Protein AF-A0A1X1QKL3-F1 (afdb_monomer_lite)

Secondary structure (DSSP, 8-state):
-PPP---------------S--EEEEEEEE--SSEEEEEEES-BS-EEEEEEEE--TT-B-TTSPBPEEEEEEEEEEEEEEEEEEEEEES-BS-EEEEEEEEESEESSEEEEEEEEEEEEEEEEESSSS-EE-SEEEEESSEEEEEEEEEEES-EEEEE-TTPPTT-EEEEEEEEEEEEEEEEEEEEEESSEEEEEE--SS--EEEEEEEEEEEEEEEEEEEEEE-SEEEEEESS---EEEEEEE-

Foldseek 3Di:
DDDDDDDDDDPPPPPPPPPLAEDAEAEEAEAADQEDEDEDEPAEQEEAEQAEDEDDQPPCDPVRDWHEHQHYAAYYEYQQHEAEYYYEEQYEQYEAEHYEAYTQEYAAEEHEYEEYQEYEYEYYHQYANYEYEHAEYEHAAEYEHYEYEYEYAEYEYYYAQNDDPRHAYEHHEYEHQEYAEEAEYEYAHPAEYEYEYAHPPDYNYEYHEYAHHYPHYPYYHFYYHHPYYHYHYPPPRDYHYHYYHD

Radius of gyration: 22.0 Å; chains: 1; bounding box: 89×49×55 Å

pLDDT: mean 85.5, std 18.65, range [27.39, 98.81]

Structure (mmCIF, N/CA/C/O backbone):
data_AF-A0A1X1QKL3-F1
#
_entry.id   AF-A0A1X1QKL3-F1
#
loop_
_atom_site.group_PDB
_atom_site.id
_atom_site.type_symbol
_atom_site.label_atom_id
_atom_site.label_alt_id
_atom_site.label_comp_id
_atom_site.label_asym_id
_atom_site.label_entity_id
_atom_site.label_seq_id
_atom_site.pdbx_PDB_ins_code
_atom_site.Cartn_x
_atom_site.Cartn_y
_atom_site.Cartn_z
_atom_site.occupancy
_atom_site.B_iso_or_equiv
_atom_site.auth_seq_id
_atom_site.auth_comp_id
_atom_site.auth_asym_id
_atom_site.auth_atom_id
_atom_site.pdbx_PDB_model_num
ATOM 1 N N . MET A 1 1 ? -66.169 32.492 38.483 1.00 38.66 1 MET A N 1
ATOM 2 C CA . MET A 1 1 ? -65.475 31.652 37.480 1.00 38.66 1 MET A CA 1
ATOM 3 C C . MET A 1 1 ? -63.982 31.689 37.776 1.00 38.66 1 MET A C 1
ATOM 5 O O . MET A 1 1 ? -63.387 32.753 37.665 1.00 38.66 1 MET A O 1
ATOM 9 N N . ARG A 1 2 ? -63.391 30.584 38.248 1.00 31.53 2 ARG A N 1
ATOM 10 C CA . ARG A 1 2 ? -61.943 30.486 38.504 1.00 31.53 2 ARG A CA 1
ATOM 11 C C . ARG A 1 2 ? -61.259 30.036 37.210 1.00 31.53 2 ARG A C 1
ATOM 13 O O . ARG A 1 2 ? -61.599 28.978 36.694 1.00 31.53 2 ARG A O 1
ATOM 20 N N . LYS A 1 3 ? -60.343 30.848 36.674 1.00 30.62 3 LYS A N 1
ATOM 21 C CA . LYS A 1 3 ? -59.493 30.467 35.537 1.00 30.62 3 LYS A CA 1
ATOM 22 C C . LYS A 1 3 ? -58.368 29.574 36.064 1.00 30.62 3 LYS A C 1
ATOM 24 O O . LYS A 1 3 ? -57.576 30.021 36.886 1.00 30.62 3 LYS A O 1
ATOM 29 N N . ILE A 1 4 ? -58.329 28.322 35.617 1.00 32.72 4 ILE A N 1
ATOM 30 C CA . ILE A 1 4 ? -57.180 27.433 35.806 1.00 32.72 4 ILE A CA 1
ATOM 31 C C . ILE A 1 4 ? -56.163 27.812 34.729 1.00 32.72 4 ILE A C 1
ATOM 33 O O . ILE A 1 4 ? -56.459 27.720 33.541 1.00 32.72 4 ILE A O 1
ATOM 37 N N . VAL A 1 5 ? -54.987 28.280 35.144 1.00 33.59 5 VAL A N 1
ATOM 38 C CA . VAL A 1 5 ? -53.825 28.432 34.264 1.00 33.59 5 VAL A CA 1
ATOM 39 C C . VAL A 1 5 ? -53.067 27.112 34.331 1.00 33.59 5 VAL A C 1
ATOM 41 O O . VAL A 1 5 ? -52.492 26.783 35.365 1.00 33.59 5 VAL A O 1
ATOM 44 N N . ALA A 1 6 ? -53.116 26.327 33.256 1.00 30.58 6 ALA A N 1
ATOM 45 C CA . ALA A 1 6 ? -52.279 25.145 33.108 1.00 30.58 6 ALA A CA 1
ATOM 46 C C . ALA A 1 6 ? -50.902 25.593 32.601 1.00 30.58 6 ALA A C 1
ATOM 48 O O . ALA A 1 6 ? -50.779 26.099 31.486 1.00 30.58 6 ALA A O 1
ATOM 49 N N . LEU A 1 7 ? -49.879 25.448 33.442 1.00 29.50 7 LEU A N 1
ATOM 50 C CA . LEU A 1 7 ? -48.486 25.670 33.071 1.00 29.50 7 LEU A CA 1
ATOM 51 C C . LEU A 1 7 ? -47.963 24.380 32.421 1.00 29.50 7 LEU A C 1
ATOM 53 O O . LEU A 1 7 ? -47.801 23.366 33.098 1.00 29.50 7 LEU A O 1
ATOM 57 N N . LEU A 1 8 ? -47.746 24.397 31.106 1.00 27.39 8 LEU A N 1
ATOM 58 C CA . LEU A 1 8 ? -47.127 23.289 30.382 1.00 27.39 8 LEU A CA 1
ATOM 59 C C . LEU A 1 8 ? -45.604 23.396 30.532 1.00 27.39 8 LEU A C 1
ATOM 61 O O . LEU A 1 8 ? -44.969 24.223 29.881 1.00 27.39 8 LEU A O 1
ATOM 65 N N . PHE A 1 9 ? -45.014 22.562 31.388 1.00 29.33 9 PHE A N 1
ATOM 66 C CA . PHE A 1 9 ? -43.569 22.343 31.390 1.00 29.33 9 PHE A CA 1
ATOM 67 C C . PHE A 1 9 ? -43.213 21.434 30.214 1.00 29.33 9 PHE A C 1
ATOM 69 O O . PHE A 1 9 ? -43.406 20.221 30.274 1.00 29.33 9 PHE A O 1
ATOM 76 N N . ILE A 1 10 ? -42.686 22.016 29.138 1.00 33.41 10 ILE A N 1
ATOM 77 C CA . ILE A 1 10 ? -41.956 21.250 28.129 1.00 33.41 10 ILE A CA 1
ATOM 78 C C . ILE A 1 10 ? -40.548 21.055 28.694 1.00 33.41 10 ILE A C 1
ATOM 80 O O . ILE A 1 10 ? -39.726 21.969 28.645 1.00 33.41 10 ILE A O 1
ATOM 84 N N . LEU A 1 11 ? -40.271 19.879 29.265 1.00 30.23 11 LEU A N 1
ATOM 85 C CA . LEU A 1 11 ? -38.888 19.430 29.395 1.00 30.23 11 LEU A CA 1
ATOM 86 C C . LEU A 1 11 ? -38.375 19.203 27.974 1.00 30.23 11 LEU A C 1
ATOM 88 O O . LEU A 1 11 ? -38.713 18.209 27.338 1.00 30.23 11 LEU A O 1
ATOM 92 N N . ILE A 1 12 ? -37.587 20.146 27.472 1.00 37.78 12 ILE A N 1
ATOM 93 C CA . ILE A 1 12 ? -36.724 19.900 26.324 1.00 37.78 12 ILE A CA 1
ATOM 94 C C . ILE A 1 12 ? -35.591 19.035 26.890 1.00 37.78 12 ILE A C 1
ATOM 96 O O . ILE A 1 12 ? -34.816 19.556 27.698 1.00 37.78 12 ILE A O 1
ATOM 100 N N . PRO A 1 13 ? -35.493 17.725 26.578 1.00 39.12 13 PRO A N 1
ATOM 101 C CA . PRO A 1 13 ? -34.274 17.004 26.900 1.00 39.12 13 PRO A CA 1
ATOM 102 C C . PRO A 1 13 ? -33.145 17.774 26.226 1.00 39.12 13 PRO A C 1
ATOM 104 O O . PRO A 1 13 ? -33.246 18.081 25.037 1.00 39.12 13 PRO A O 1
ATOM 107 N N . ALA A 1 14 ? -32.121 18.154 26.995 1.00 38.69 14 ALA A N 1
ATOM 108 C CA . ALA A 1 14 ? -30.912 18.724 26.430 1.00 38.69 14 ALA A CA 1
ATOM 109 C C . ALA A 1 14 ? -30.498 17.800 25.286 1.00 38.69 14 ALA A C 1
ATOM 111 O O . ALA A 1 14 ? -30.197 16.627 25.514 1.00 38.69 14 ALA A O 1
ATOM 112 N N . SER A 1 15 ? -30.593 18.299 24.055 1.00 40.41 15 SER A N 1
ATOM 113 C CA . SER A 1 15 ? -30.072 17.609 22.893 1.00 40.41 15 SER A CA 1
ATOM 114 C C . SER A 1 15 ? -28.590 17.453 23.173 1.00 40.41 15 SER A C 1
ATOM 116 O O . SER A 1 15 ? -27.844 18.428 23.088 1.00 40.41 15 SER A O 1
ATOM 118 N N . GLN A 1 16 ? -28.177 16.261 23.600 1.00 37.69 16 GLN A N 1
ATOM 119 C CA . GLN A 1 16 ? -26.773 15.917 23.582 1.00 37.69 16 GLN A CA 1
ATOM 120 C C . GLN A 1 16 ? -26.372 16.085 22.125 1.00 37.69 16 GLN A C 1
ATOM 122 O O . GLN A 1 16 ? -26.888 15.394 21.246 1.00 37.69 16 GLN A O 1
ATOM 127 N N . SER A 1 17 ? -25.543 17.088 21.859 1.00 38.84 17 SER A N 1
ATOM 128 C CA . SER A 1 17 ? -24.778 17.138 20.630 1.00 38.84 17 SER A CA 1
ATOM 129 C C . SER A 1 17 ? -24.083 15.788 20.542 1.00 38.84 17 SER A C 1
ATOM 131 O O . SER A 1 17 ? -23.201 15.502 21.351 1.00 38.84 17 SER A O 1
ATOM 133 N N . VAL A 1 18 ? -24.536 14.926 19.634 1.00 42.09 18 VAL A N 1
ATOM 134 C CA . VAL A 1 18 ? -23.763 13.752 19.253 1.00 42.09 18 VAL A CA 1
ATOM 135 C C . VAL A 1 18 ? -22.516 14.349 18.623 1.00 42.09 18 VAL A C 1
ATOM 137 O O . VAL A 1 18 ? -22.573 14.880 17.514 1.00 42.09 18 VAL A O 1
ATOM 140 N N . LEU A 1 19 ? -21.441 14.417 19.408 1.00 49.62 19 LEU A N 1
ATOM 141 C CA . LEU A 1 19 ? -20.140 14.859 18.934 1.00 49.62 19 LEU A CA 1
ATOM 142 C C . LEU A 1 19 ? -19.834 14.033 17.683 1.00 49.62 19 LEU A C 1
ATOM 144 O O . LEU A 1 19 ? -20.099 12.830 17.661 1.00 49.62 19 LEU A O 1
ATOM 148 N N . ALA A 1 20 ? -19.278 14.652 16.646 1.00 49.72 20 ALA A N 1
ATOM 149 C CA . ALA A 1 20 ? -18.872 13.968 15.417 1.00 49.72 20 ALA A CA 1
ATOM 150 C C . ALA A 1 20 ? -17.691 12.989 15.634 1.00 49.72 20 ALA A C 1
ATOM 152 O O . ALA A 1 20 ? -16.989 12.651 14.688 1.00 49.72 20 ALA A O 1
ATOM 153 N N . ALA A 1 21 ? -17.461 12.545 16.873 1.00 52.56 21 ALA A N 1
ATOM 154 C CA . ALA A 1 21 ? -16.225 11.953 17.353 1.00 52.56 21 ALA A CA 1
ATOM 155 C C . ALA A 1 21 ? -15.975 10.517 16.872 1.00 52.56 21 ALA A C 1
ATOM 157 O O . ALA A 1 21 ? -14.844 10.059 16.973 1.00 52.56 21 ALA A O 1
ATOM 158 N N . ASP A 1 22 ? -16.968 9.826 16.304 1.00 67.00 22 ASP A N 1
ATOM 159 C CA . ASP A 1 22 ? -16.857 8.388 16.050 1.00 67.00 22 ASP A CA 1
ATOM 160 C C . ASP A 1 22 ? -17.402 7.992 14.675 1.00 67.00 22 ASP A C 1
ATOM 162 O O . ASP A 1 22 ? -18.446 7.347 14.552 1.00 67.00 22 ASP A O 1
ATOM 166 N N . TRP A 1 23 ? -16.695 8.372 13.609 1.00 73.75 23 TRP A N 1
ATOM 167 C CA . TRP A 1 23 ? -17.058 7.910 12.270 1.00 73.75 23 TRP A CA 1
ATOM 168 C C . TRP A 1 23 ? -16.669 6.444 12.102 1.00 73.75 23 TRP A C 1
ATOM 170 O O . TRP A 1 23 ? -15.487 6.098 12.056 1.00 73.75 23 TRP A O 1
ATOM 180 N N . GLN A 1 24 ? -17.689 5.600 11.962 1.00 83.00 24 GLN A N 1
ATOM 181 C CA . GLN A 1 24 ? -17.536 4.229 11.502 1.00 83.00 24 GLN A CA 1
ATOM 182 C C . GLN A 1 24 ? -17.660 4.198 9.982 1.00 83.00 24 GLN A C 1
ATOM 184 O O . GLN A 1 24 ? -18.686 4.589 9.422 1.00 83.00 24 GLN A O 1
ATOM 189 N N . VAL A 1 25 ? -16.615 3.739 9.303 1.00 87.00 25 VAL A N 1
ATOM 190 C CA . VAL A 1 25 ? -16.565 3.692 7.843 1.00 87.00 25 VAL A CA 1
ATOM 191 C C . VAL A 1 25 ? -16.331 2.262 7.392 1.00 87.00 25 VAL A C 1
ATOM 193 O O . VAL A 1 25 ? -15.277 1.692 7.632 1.00 87.00 25 VAL A O 1
ATOM 196 N N . MET A 1 26 ? -17.302 1.694 6.683 1.00 92.56 26 MET A N 1
ATOM 197 C CA . MET A 1 26 ? -17.162 0.404 6.017 1.00 92.56 26 MET A CA 1
ATOM 198 C C . MET A 1 26 ? -17.323 0.609 4.514 1.00 92.56 26 MET A C 1
ATOM 200 O O . MET A 1 26 ? -18.383 1.022 4.043 1.00 92.56 26 MET A O 1
ATOM 204 N N . GLN A 1 27 ? -16.265 0.337 3.756 1.00 91.06 27 GLN A N 1
ATOM 205 C CA . GLN A 1 27 ? -16.232 0.532 2.311 1.00 91.06 27 GLN A CA 1
ATOM 206 C C . GLN A 1 27 ? -15.665 -0.708 1.626 1.00 91.06 27 GLN A C 1
ATOM 208 O O . GLN A 1 27 ? -14.562 -1.158 1.933 1.00 91.06 27 GLN A O 1
ATOM 213 N N . THR A 1 28 ? -16.409 -1.242 0.660 1.00 93.12 28 THR A N 1
ATOM 214 C CA . THR A 1 28 ? -15.966 -2.356 -0.184 1.00 93.12 28 THR A CA 1
ATOM 215 C C . THR A 1 28 ? -16.022 -1.946 -1.648 1.00 93.12 28 THR A C 1
ATOM 217 O O . THR A 1 28 ? -17.048 -1.457 -2.118 1.00 93.12 28 THR A O 1
ATOM 220 N N . VAL A 1 29 ? -14.929 -2.171 -2.370 1.00 94.19 29 VAL A N 1
ATOM 221 C CA . VAL A 1 29 ? -14.809 -1.947 -3.810 1.00 94.19 29 VAL A CA 1
ATOM 222 C C . VAL A 1 29 ? -14.485 -3.275 -4.487 1.00 94.19 29 VAL A C 1
ATOM 224 O O . VAL A 1 29 ? -13.584 -3.994 -4.061 1.00 94.19 29 VAL A O 1
ATOM 227 N N . SER A 1 30 ? -15.207 -3.595 -5.560 1.00 95.06 30 SER A N 1
ATOM 228 C CA . SER A 1 30 ? -14.938 -4.761 -6.403 1.00 95.06 30 SER A CA 1
ATOM 229 C C . SER A 1 30 ? -14.696 -4.310 -7.838 1.00 95.06 30 SER A C 1
ATOM 231 O O . SER A 1 30 ? -15.497 -3.564 -8.404 1.00 95.06 30 SER A O 1
ATOM 233 N N . ILE A 1 31 ? -13.574 -4.737 -8.411 1.00 92.12 31 ILE A N 1
ATOM 234 C CA . ILE A 1 31 ? -13.148 -4.390 -9.766 1.00 92.12 31 ILE A CA 1
ATOM 235 C C . ILE A 1 31 ? -12.974 -5.692 -10.541 1.00 92.12 31 ILE A C 1
ATOM 237 O O . ILE A 1 31 ? -12.114 -6.499 -10.216 1.00 92.12 31 ILE A O 1
ATOM 241 N N . ALA A 1 32 ? -13.791 -5.875 -11.577 1.00 90.44 32 ALA A N 1
ATOM 242 C CA . ALA A 1 32 ? -13.794 -7.065 -12.434 1.00 90.44 32 ALA A CA 1
ATOM 243 C C . ALA A 1 32 ? -13.295 -6.776 -13.865 1.00 90.44 32 ALA A C 1
ATOM 245 O O . ALA A 1 32 ? -13.638 -7.479 -14.813 1.00 90.44 32 ALA A O 1
ATOM 246 N N . SER A 1 33 ? -12.528 -5.698 -14.047 1.00 90.06 33 SER A N 1
ATOM 247 C CA . SER A 1 33 ? -11.930 -5.343 -15.340 1.00 90.06 33 SER A CA 1
ATOM 248 C C . SER A 1 33 ? -10.621 -6.104 -15.529 1.00 90.06 33 SER A C 1
ATOM 250 O O . SER A 1 33 ? -9.820 -6.065 -14.617 1.00 90.06 33 SER A O 1
ATOM 252 N N . PRO A 1 34 ? -10.281 -6.675 -16.697 1.00 86.94 34 PRO A N 1
ATOM 253 C CA . PRO A 1 34 ? -8.999 -7.371 -16.889 1.00 86.94 34 PRO A CA 1
ATOM 254 C C . PRO A 1 34 ? -7.762 -6.541 -16.499 1.00 86.94 34 PRO A C 1
ATOM 256 O O . PRO A 1 34 ? -6.723 -7.081 -16.107 1.00 86.94 34 PRO A O 1
ATOM 259 N N . LYS A 1 35 ? -7.884 -5.213 -16.603 1.00 94.38 35 LYS A N 1
ATOM 260 C CA . LYS A 1 35 ? -6.862 -4.242 -16.228 1.00 94.38 35 LYS A CA 1
ATOM 261 C C . LYS A 1 35 ? -7.475 -3.086 -15.442 1.00 94.38 35 LYS A C 1
ATOM 263 O O . LYS A 1 35 ? -8.532 -2.568 -15.812 1.00 94.38 35 LYS A O 1
ATOM 268 N N . PHE A 1 36 ? -6.775 -2.649 -14.405 1.00 95.81 36 PHE A N 1
ATOM 269 C CA . PHE A 1 36 ? -7.038 -1.415 -13.680 1.00 95.81 36 PHE A CA 1
ATOM 270 C C . PHE A 1 36 ? -5.786 -0.539 -13.721 1.00 95.81 36 PHE A C 1
ATOM 272 O O . PHE A 1 36 ? -4.706 -0.986 -13.339 1.00 95.81 36 PHE A O 1
ATOM 279 N N . ASP A 1 37 ? -5.938 0.708 -14.161 1.00 96.25 37 ASP A N 1
ATOM 280 C CA . ASP A 1 37 ? -4.855 1.685 -14.234 1.00 96.25 37 ASP A CA 1
ATOM 281 C C . ASP A 1 37 ? -5.242 2.951 -13.470 1.00 96.25 37 ASP A C 1
ATOM 283 O O . ASP A 1 37 ? -6.296 3.539 -13.712 1.00 96.25 37 ASP A O 1
ATOM 287 N N . MET A 1 38 ? -4.356 3.412 -12.593 1.00 96.12 38 MET A N 1
ATOM 288 C CA . MET A 1 38 ? -4.481 4.699 -11.920 1.00 96.12 38 MET A CA 1
ATOM 289 C C . MET A 1 38 ? -3.203 5.508 -12.132 1.00 96.12 38 MET A C 1
ATOM 291 O O . MET A 1 38 ? -2.100 5.056 -11.818 1.00 96.12 38 MET A O 1
ATOM 295 N N . LYS A 1 39 ? -3.353 6.714 -12.690 1.00 95.69 39 LYS A N 1
ATOM 296 C CA . LYS A 1 39 ? -2.247 7.621 -13.006 1.00 95.69 39 LYS A CA 1
ATOM 297 C C . LYS A 1 39 ? -2.398 8.941 -12.248 1.00 95.69 39 LYS A C 1
ATOM 299 O O . LYS A 1 39 ? -3.483 9.522 -12.235 1.00 95.69 39 LYS A O 1
ATOM 304 N N . GLN A 1 40 ? -1.296 9.414 -11.671 1.00 93.00 40 GLN A N 1
ATOM 305 C CA . GLN A 1 40 ? -1.161 10.734 -11.056 1.00 93.00 40 GLN A CA 1
ATOM 306 C C . GLN A 1 40 ? 0.070 11.423 -11.649 1.00 93.00 40 GLN A C 1
ATOM 308 O O . GLN A 1 40 ? 1.169 10.869 -11.620 1.00 93.00 40 GLN A O 1
ATOM 313 N N . GLU A 1 41 ? -0.110 12.612 -12.222 1.00 93.44 41 GLU A N 1
ATOM 314 C CA . GLU A 1 41 ? 0.950 13.313 -12.946 1.00 93.44 41 GLU A CA 1
ATOM 315 C C . GLU A 1 41 ? 0.856 14.830 -12.764 1.00 93.44 41 GLU A C 1
ATOM 317 O O . GLU A 1 41 ? -0.223 15.403 -12.896 1.00 93.44 41 GLU A O 1
ATOM 322 N N . ASN A 1 42 ? 1.999 15.473 -12.504 1.00 90.12 42 ASN A N 1
ATOM 323 C CA . ASN A 1 42 ? 2.148 16.926 -12.352 1.00 90.12 42 ASN A CA 1
ATOM 324 C C . ASN A 1 42 ? 1.178 17.556 -11.334 1.00 90.12 42 ASN A C 1
ATOM 326 O O . ASN A 1 42 ? 0.640 18.640 -11.560 1.00 90.12 42 ASN A O 1
ATOM 330 N N . THR A 1 43 ? 0.963 16.883 -10.201 1.00 88.56 43 THR A N 1
ATOM 331 C CA . THR A 1 43 ? 0.071 17.357 -9.128 1.00 88.56 43 THR A CA 1
ATOM 332 C C . THR A 1 43 ? 0.831 17.738 -7.861 1.00 88.56 43 THR A C 1
ATOM 334 O O . THR A 1 43 ? 1.815 17.095 -7.512 1.00 88.56 43 THR A O 1
ATOM 337 N N . THR A 1 44 ? 0.315 18.703 -7.103 1.00 91.81 44 THR A N 1
ATOM 338 C CA . THR A 1 44 ? 0.860 19.085 -5.791 1.00 91.81 44 THR A CA 1
ATOM 339 C C . THR A 1 44 ? -0.208 18.910 -4.720 1.00 91.81 44 THR A C 1
ATOM 341 O O . THR A 1 44 ? -1.362 19.264 -4.956 1.00 91.81 44 THR A O 1
ATOM 344 N N . SER A 1 45 ? 0.158 18.368 -3.554 1.00 91.44 45 SER A N 1
ATOM 345 C CA . SER A 1 45 ? -0.746 18.213 -2.398 1.00 91.44 45 SER A CA 1
ATOM 346 C C . SER A 1 45 ? -2.053 17.466 -2.718 1.00 91.44 45 SER A C 1
ATOM 348 O O . SER A 1 45 ? -3.126 17.819 -2.234 1.00 91.44 45 SER A O 1
ATOM 350 N N . SER A 1 46 ? -1.971 16.439 -3.564 1.00 93.00 46 SER A N 1
ATOM 351 C CA . SER A 1 46 ? -3.113 15.646 -4.030 1.00 93.00 46 SER A CA 1
ATOM 352 C C . SER A 1 46 ? -3.164 14.282 -3.345 1.00 93.00 46 SER A C 1
ATOM 354 O O . SER A 1 46 ? -2.128 13.672 -3.085 1.00 93.00 46 SER A O 1
ATOM 356 N N . ARG A 1 47 ? -4.372 13.772 -3.094 1.00 94.06 47 ARG A N 1
ATOM 357 C CA . ARG A 1 47 ? -4.608 12.398 -2.637 1.00 94.06 47 ARG A CA 1
ATOM 358 C C . ARG A 1 47 ? -5.510 11.692 -3.645 1.00 94.06 47 ARG A C 1
ATOM 360 O O . ARG A 1 47 ? -6.633 12.132 -3.871 1.00 94.06 47 ARG A O 1
ATOM 367 N N . GLN A 1 48 ? -5.016 10.614 -4.243 1.00 95.88 48 GLN A N 1
ATOM 368 C CA . GLN A 1 48 ? -5.744 9.764 -5.179 1.00 95.88 48 GLN A CA 1
ATOM 369 C C . GLN A 1 48 ? -5.875 8.365 -4.572 1.00 95.88 48 GLN A C 1
ATOM 371 O O . GLN A 1 48 ? -4.872 7.736 -4.230 1.00 95.88 48 GLN A O 1
ATOM 376 N N . ALA A 1 49 ? -7.111 7.893 -4.421 1.00 95.81 49 ALA A N 1
ATOM 377 C CA . ALA A 1 49 ? -7.406 6.579 -3.869 1.00 95.81 49 ALA A CA 1
ATOM 378 C C . ALA A 1 49 ? -8.572 5.915 -4.605 1.00 95.81 49 ALA A C 1
ATOM 380 O O . ALA A 1 49 ? -9.463 6.609 -5.095 1.00 95.81 49 ALA A O 1
ATOM 381 N N . VAL A 1 50 ? -8.575 4.581 -4.650 1.00 93.81 50 VAL A N 1
ATOM 382 C CA . VAL A 1 50 ? -9.729 3.790 -5.115 1.00 93.81 50 VAL A CA 1
ATOM 383 C C . VAL A 1 50 ? -10.808 3.754 -4.037 1.00 93.81 50 VAL A C 1
ATOM 385 O O . VAL A 1 50 ? -11.988 3.941 -4.319 1.00 93.81 50 VAL A O 1
ATOM 388 N N . ASN A 1 51 ? -10.382 3.528 -2.798 1.00 92.62 51 ASN A N 1
ATOM 389 C CA . ASN A 1 51 ? -11.225 3.390 -1.627 1.00 92.62 51 ASN A CA 1
ATOM 390 C C . ASN A 1 51 ? -10.658 4.276 -0.509 1.00 92.62 51 ASN A C 1
ATOM 392 O O . ASN A 1 51 ? -9.647 3.942 0.106 1.00 92.62 51 ASN A O 1
ATOM 396 N N . GLY A 1 52 ? -11.241 5.461 -0.321 1.00 91.25 52 GLY A N 1
ATOM 397 C CA . GLY A 1 52 ? -10.680 6.497 0.542 1.00 91.25 52 GLY A CA 1
ATOM 398 C C . GLY A 1 52 ? -11.637 6.987 1.621 1.00 91.25 52 GLY A C 1
ATOM 399 O O . GLY A 1 52 ? -12.803 7.277 1.353 1.00 91.25 52 GLY A O 1
ATOM 400 N N . SER A 1 53 ? -11.101 7.165 2.826 1.00 90.38 53 SER A N 1
ATOM 401 C CA . SER A 1 53 ? -11.735 7.838 3.960 1.00 90.38 53 SER A CA 1
ATOM 402 C C . SER A 1 53 ? -10.773 8.905 4.472 1.00 90.38 53 SER A C 1
ATOM 404 O O . SER A 1 53 ? -9.652 8.597 4.879 1.00 90.38 53 SER A O 1
ATOM 406 N N . VAL A 1 54 ? -11.185 10.170 4.407 1.00 88.31 54 VAL A N 1
ATOM 407 C CA . VAL A 1 54 ? -10.348 11.306 4.804 1.00 88.31 54 VAL A CA 1
ATOM 408 C C . VAL A 1 54 ? -11.156 12.226 5.707 1.00 88.31 54 VAL A C 1
ATOM 410 O O . VAL A 1 54 ? -12.127 12.830 5.256 1.00 88.31 54 VAL A O 1
ATOM 413 N N . LEU A 1 55 ? -10.730 12.360 6.960 1.00 85.69 55 LEU A N 1
ATOM 414 C CA . LEU A 1 55 ? -11.171 13.414 7.864 1.00 85.69 55 LEU A CA 1
ATOM 415 C C . LEU A 1 55 ? -10.113 14.512 7.880 1.00 85.69 55 LEU A C 1
ATOM 417 O O . LEU A 1 55 ? -8.920 14.264 8.073 1.00 85.69 55 LEU A O 1
ATOM 421 N N . SER A 1 56 ? -10.548 15.742 7.610 1.00 72.56 56 SER A N 1
ATOM 422 C CA . SER A 1 56 ? -9.627 16.868 7.522 1.00 72.56 56 SER A CA 1
ATOM 423 C C . SER A 1 56 ? -9.018 17.162 8.892 1.00 72.56 56 SER A C 1
ATOM 425 O O . SER A 1 56 ? -9.712 17.174 9.904 1.00 72.56 56 SER A O 1
ATOM 427 N N . ARG A 1 57 ? -7.723 17.481 8.913 1.00 61.59 57 ARG A N 1
ATOM 428 C CA . ARG A 1 57 ? -6.970 17.818 10.131 1.00 61.59 57 ARG A CA 1
ATOM 429 C C . ARG A 1 57 ? -7.458 19.103 10.831 1.00 61.59 57 ARG A C 1
ATOM 431 O O . ARG A 1 57 ? -6.943 19.441 11.888 1.00 61.59 57 ARG A O 1
ATOM 438 N N . GLN A 1 58 ? -8.383 19.856 10.228 1.00 51.94 58 GLN A N 1
ATOM 439 C CA . GLN A 1 58 ? -8.608 21.268 10.549 1.00 51.94 58 GLN A CA 1
ATOM 440 C C . GLN A 1 58 ? -9.882 21.572 11.345 1.00 51.94 58 GLN A C 1
ATOM 442 O O . GLN A 1 58 ? -10.164 22.743 11.590 1.00 51.94 58 GLN A O 1
ATOM 447 N N . VAL A 1 59 ? -10.625 20.567 11.802 1.00 49.03 59 VAL A N 1
ATOM 448 C CA . VAL A 1 59 ? -11.656 20.809 12.816 1.00 49.03 59 VAL A CA 1
ATOM 449 C C . VAL A 1 59 ? -11.017 20.543 14.172 1.00 49.03 59 VAL A C 1
ATOM 451 O O . VAL A 1 59 ? -11.050 19.442 14.709 1.00 49.03 59 VAL A O 1
ATOM 454 N N . VAL A 1 60 ? -10.349 21.567 14.704 1.00 49.50 60 VAL A N 1
ATOM 455 C CA . VAL A 1 60 ? -10.180 21.653 16.155 1.00 49.50 60 VAL A CA 1
ATOM 456 C C . VAL A 1 60 ? -11.592 21.872 16.677 1.00 49.50 60 VAL A C 1
ATOM 458 O O . VAL A 1 60 ? -12.111 22.986 16.600 1.00 49.50 60 VAL A O 1
ATOM 461 N N . ASP A 1 61 ? -12.244 20.792 17.105 1.00 50.75 61 ASP A N 1
ATOM 462 C CA . ASP A 1 61 ? -13.513 20.890 17.813 1.00 50.75 61 ASP A CA 1
ATOM 463 C C . ASP A 1 61 ? -13.326 21.842 19.009 1.00 50.75 61 ASP A C 1
ATOM 465 O O . ASP A 1 61 ? -12.225 21.978 19.557 1.00 50.75 61 ASP A O 1
ATOM 469 N N . VAL A 1 62 ? -14.400 22.510 19.426 1.00 50.50 62 VAL A N 1
ATOM 470 C CA . VAL A 1 62 ? -14.460 23.563 20.463 1.00 50.50 62 VAL A CA 1
ATOM 471 C C . VAL A 1 62 ? -13.883 23.102 21.822 1.00 50.50 62 VAL A C 1
ATOM 473 O O . VAL A 1 62 ? -13.666 23.905 22.727 1.00 50.50 62 VAL A O 1
ATOM 476 N N . ILE A 1 63 ? -13.571 21.813 21.946 1.00 49.78 63 ILE A N 1
ATOM 477 C CA . ILE A 1 63 ? -13.053 21.106 23.119 1.00 49.78 63 ILE A CA 1
ATOM 478 C C . ILE A 1 63 ? -11.608 20.585 22.972 1.00 49.78 63 ILE A C 1
ATOM 480 O O . ILE A 1 63 ? -11.102 19.946 23.892 1.00 49.78 63 ILE A O 1
ATOM 484 N N . GLY A 1 64 ? -10.904 20.874 21.871 1.00 48.81 64 GLY A N 1
ATOM 485 C CA . GLY A 1 64 ? -9.465 20.589 21.738 1.00 48.81 64 GLY A CA 1
ATOM 486 C C . GLY A 1 64 ? -9.093 19.114 21.525 1.00 48.81 64 GLY A C 1
ATOM 487 O O . GLY A 1 64 ? -7.912 18.778 21.578 1.00 48.81 64 GLY A O 1
ATOM 488 N N . GLN A 1 65 ? -10.069 18.243 21.259 1.00 55.50 65 GLN A N 1
ATOM 489 C CA . GLN A 1 65 ? -9.841 16.879 20.780 1.00 55.50 65 GLN A CA 1
ATOM 490 C C . GLN A 1 65 ? -10.144 16.851 19.278 1.00 55.50 65 GLN A C 1
ATOM 492 O O . GLN A 1 65 ? -11.215 17.279 18.864 1.00 55.50 65 GLN A O 1
ATOM 497 N N . GLY A 1 66 ? -9.178 16.444 18.453 1.00 62.09 66 GLY A N 1
ATOM 498 C CA . GLY A 1 66 ? -9.392 16.330 17.008 1.00 62.09 66 GLY A CA 1
ATOM 499 C C . GLY A 1 66 ? -10.344 15.181 16.661 1.00 62.09 66 GLY A C 1
ATOM 500 O O . GLY A 1 66 ? -10.412 14.194 17.396 1.00 62.09 66 GLY A O 1
ATOM 501 N N . ASP A 1 67 ? -11.041 15.295 15.528 1.00 72.62 67 ASP A N 1
ATOM 502 C CA . ASP A 1 67 ? -11.919 14.241 15.003 1.00 72.62 67 ASP A CA 1
ATOM 503 C C . ASP A 1 67 ? -11.178 12.901 14.852 1.00 72.62 67 ASP A C 1
ATOM 505 O O . ASP A 1 67 ? -10.006 12.856 14.459 1.00 72.62 67 ASP A O 1
ATOM 509 N N . SER A 1 68 ? -11.864 11.793 15.136 1.00 81.38 68 SER A N 1
ATOM 510 C CA . SER A 1 68 ? -11.293 10.446 15.054 1.00 81.38 68 SER A CA 1
ATOM 511 C C . SER A 1 68 ? -12.074 9.557 14.090 1.00 81.38 68 SER A C 1
ATOM 513 O O . SER A 1 68 ? -13.302 9.593 14.012 1.00 81.38 68 SER A O 1
ATOM 515 N N . LEU A 1 69 ? -11.340 8.712 13.367 1.00 83.81 69 LEU A N 1
ATOM 516 C CA . LEU A 1 69 ? -11.909 7.540 12.713 1.00 83.81 69 LEU A CA 1
ATOM 517 C C . LEU A 1 69 ? -11.933 6.407 13.742 1.00 83.81 69 LEU A C 1
ATOM 519 O O . LEU A 1 69 ? -10.898 5.805 14.034 1.00 83.81 69 LEU A O 1
ATOM 523 N N . SER A 1 70 ? -13.103 6.159 14.333 1.00 86.06 70 SER A N 1
ATOM 524 C CA . SER A 1 70 ? -13.245 5.201 15.435 1.00 86.06 70 SER A CA 1
ATOM 525 C C . SER A 1 70 ? -13.178 3.751 14.960 1.00 86.06 70 SER A C 1
ATOM 527 O O . SER A 1 70 ? -12.621 2.906 15.655 1.00 86.06 70 SER A O 1
ATOM 529 N N . SER A 1 71 ? -13.697 3.466 13.762 1.00 90.06 71 SER A N 1
ATOM 530 C CA . SER A 1 71 ? -13.574 2.159 13.116 1.00 90.06 71 SER A CA 1
ATOM 531 C C . SER A 1 71 ? -13.630 2.298 11.599 1.00 90.06 71 SER A C 1
ATOM 533 O O . SER A 1 71 ? -14.587 2.847 11.055 1.00 90.06 71 SER A O 1
ATOM 535 N N . VAL A 1 72 ? -12.601 1.821 10.902 1.00 92.56 72 VAL A N 1
ATOM 536 C CA . VAL A 1 72 ? -12.515 1.880 9.438 1.00 92.56 72 VAL A CA 1
ATOM 537 C C . VAL A 1 72 ? -12.217 0.498 8.893 1.00 92.56 72 VAL A C 1
ATOM 539 O O . VAL A 1 72 ? -11.161 -0.054 9.173 1.00 92.56 72 VAL A O 1
ATOM 542 N N . THR A 1 73 ? -13.099 -0.015 8.044 1.00 96.50 73 THR A N 1
ATOM 543 C CA . THR A 1 73 ? -12.882 -1.236 7.269 1.00 96.50 73 THR A CA 1
ATOM 544 C C . THR A 1 73 ? -12.941 -0.899 5.785 1.00 96.50 73 THR A C 1
ATOM 546 O O . THR A 1 73 ? -13.986 -0.520 5.253 1.00 96.50 73 THR A O 1
ATOM 549 N N . GLN A 1 74 ? -11.815 -1.051 5.097 1.00 97.56 74 GLN A N 1
ATOM 550 C CA . GLN A 1 74 ? -11.670 -0.818 3.666 1.00 97.56 74 GLN A CA 1
ATOM 551 C C . GLN A 1 74 ? -11.247 -2.101 2.969 1.00 97.56 74 GLN A C 1
ATOM 553 O O . GLN A 1 74 ? -10.184 -2.650 3.244 1.00 97.56 74 GLN A O 1
ATOM 558 N N . LYS A 1 75 ? -12.054 -2.567 2.020 1.00 97.69 75 LYS A N 1
ATOM 559 C CA . LYS A 1 75 ? -11.753 -3.759 1.231 1.00 97.69 75 LYS A CA 1
ATOM 560 C C . LYS A 1 75 ? -11.781 -3.446 -0.260 1.00 97.69 75 LYS A C 1
ATOM 562 O O . LYS A 1 75 ? -12.769 -2.915 -0.756 1.00 97.69 75 LYS A O 1
ATOM 567 N N . ALA A 1 76 ? -10.721 -3.799 -0.978 1.00 97.56 76 ALA A N 1
ATOM 568 C CA . ALA A 1 76 ? -10.644 -3.721 -2.431 1.00 97.56 76 ALA A CA 1
ATOM 569 C C . ALA A 1 76 ? -10.324 -5.106 -3.010 1.00 97.56 76 ALA A C 1
ATOM 571 O O . ALA A 1 76 ? -9.260 -5.663 -2.743 1.00 97.56 76 ALA A O 1
ATOM 572 N N . THR A 1 77 ? -11.238 -5.650 -3.811 1.00 97.56 77 THR A N 1
ATOM 573 C CA . THR A 1 77 ? -11.098 -6.965 -4.454 1.00 97.56 77 THR A CA 1
ATOM 574 C C . THR A 1 77 ? -10.978 -6.789 -5.961 1.00 97.56 77 THR A C 1
ATOM 576 O O . THR A 1 77 ? -11.819 -6.137 -6.586 1.00 97.56 77 THR A O 1
ATOM 579 N N . PHE A 1 78 ? -9.949 -7.396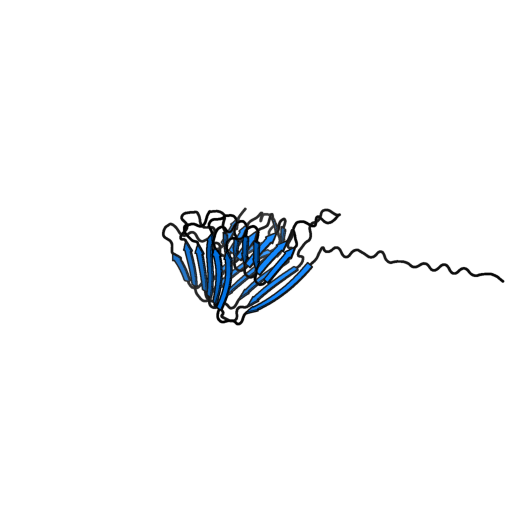 -6.548 1.00 95.44 78 PHE A N 1
ATOM 580 C CA . PHE A 1 78 ? -9.596 -7.215 -7.952 1.00 95.44 78 PHE A CA 1
ATOM 581 C C . PHE A 1 78 ? -9.936 -8.408 -8.859 1.00 95.44 78 PHE A C 1
ATOM 583 O O . PHE A 1 78 ? -9.648 -8.311 -10.038 1.00 95.44 78 PHE A O 1
ATOM 590 N N . ALA A 1 79 ? -10.559 -9.504 -8.413 1.00 93.19 79 ALA A N 1
ATOM 591 C CA . ALA A 1 79 ? -11.070 -10.566 -9.306 1.00 93.19 79 ALA A CA 1
ATOM 592 C C . ALA A 1 79 ? -10.074 -11.050 -10.397 1.00 93.19 79 ALA A C 1
ATOM 594 O O . ALA A 1 79 ? -10.416 -11.150 -11.577 1.00 93.19 79 ALA A O 1
ATOM 595 N N . ALA A 1 80 ? -8.820 -11.296 -10.016 1.00 89.81 80 ALA A N 1
ATOM 596 C CA . ALA A 1 80 ? -7.671 -11.606 -10.874 1.00 89.81 80 ALA A CA 1
ATOM 597 C C . ALA A 1 80 ? -7.259 -10.510 -11.892 1.00 89.81 80 ALA A C 1
ATOM 599 O O . ALA A 1 80 ? -6.563 -10.785 -12.874 1.00 89.81 80 ALA A O 1
ATOM 600 N N . THR A 1 81 ? -7.607 -9.249 -11.643 1.00 90.69 81 THR A N 1
ATOM 601 C CA . THR A 1 81 ? -7.216 -8.076 -12.451 1.00 90.69 81 THR A CA 1
ATOM 602 C C . THR A 1 81 ? -5.723 -7.769 -12.334 1.00 90.69 81 THR A C 1
ATOM 604 O O . THR A 1 81 ? -5.126 -7.919 -11.264 1.00 90.69 81 THR A O 1
ATOM 607 N N . SER A 1 82 ? -5.123 -7.267 -13.419 1.00 96.94 82 SER A N 1
ATOM 608 C CA . SER A 1 82 ? -3.825 -6.585 -13.359 1.00 96.94 82 SER A CA 1
ATOM 609 C C . SER A 1 82 ? -4.003 -5.131 -12.909 1.00 96.94 82 SER A C 1
ATOM 611 O O . SER A 1 82 ? -4.625 -4.334 -13.610 1.00 96.94 82 SER A O 1
ATOM 613 N N . VAL A 1 83 ? -3.404 -4.766 -11.780 1.00 97.94 83 VAL A N 1
ATOM 614 C CA . VAL A 1 83 ? -3.439 -3.435 -11.160 1.00 97.94 83 VAL A CA 1
ATOM 615 C C . VAL A 1 83 ? -2.160 -2.677 -11.498 1.00 97.94 83 VAL A C 1
ATOM 617 O O . VAL A 1 83 ? -1.064 -3.176 -11.262 1.00 97.94 83 VAL A O 1
ATOM 620 N N . THR A 1 84 ? -2.276 -1.458 -12.019 1.00 98.12 84 THR A N 1
ATOM 621 C CA . THR A 1 84 ? -1.130 -0.575 -12.272 1.00 98.12 84 THR A CA 1
ATOM 622 C C . THR A 1 84 ? -1.352 0.786 -11.632 1.00 98.12 84 THR A C 1
ATOM 624 O O . THR A 1 84 ? -2.314 1.482 -11.952 1.00 98.12 84 THR A O 1
ATOM 627 N N . LEU A 1 85 ? -0.430 1.189 -10.759 1.00 97.94 85 LEU A N 1
ATOM 628 C CA . LEU A 1 85 ? -0.360 2.532 -10.191 1.00 97.94 85 LEU A CA 1
ATOM 629 C C . LEU A 1 85 ? 0.863 3.239 -10.772 1.00 97.94 85 LEU A C 1
ATOM 631 O O . LEU A 1 85 ? 1.983 2.735 -10.685 1.00 97.94 85 LEU A O 1
ATOM 635 N N . THR A 1 86 ? 0.661 4.397 -11.392 1.00 96.94 86 THR A N 1
ATOM 636 C CA . THR A 1 86 ? 1.744 5.204 -11.966 1.00 96.94 86 THR A CA 1
ATOM 637 C C . THR A 1 86 ? 1.712 6.611 -11.398 1.00 96.94 86 THR A C 1
ATOM 639 O O . THR A 1 86 ? 0.708 7.317 -11.519 1.00 96.94 86 THR A O 1
ATOM 642 N N . GLN A 1 87 ? 2.841 7.029 -10.836 1.00 94.50 87 GLN A N 1
ATOM 643 C CA . GLN A 1 87 ? 3.057 8.379 -10.341 1.00 94.50 87 GLN A CA 1
ATOM 644 C C . GLN A 1 87 ? 4.231 8.998 -11.100 1.00 94.50 87 GLN A C 1
ATOM 646 O O . GLN A 1 87 ? 5.329 8.435 -11.094 1.00 94.50 87 GLN A O 1
ATOM 651 N N . SER A 1 88 ? 4.003 10.122 -11.786 1.00 93.69 88 SER A N 1
ATOM 652 C CA . SER A 1 88 ? 5.015 10.732 -12.658 1.00 93.69 88 SER A CA 1
ATOM 653 C C . SER A 1 88 ? 5.071 12.263 -12.627 1.00 93.69 88 SER A C 1
ATOM 655 O O . SER A 1 88 ? 4.204 12.932 -12.058 1.00 93.69 88 SER A O 1
ATOM 657 N N . GLY A 1 89 ? 6.115 12.825 -13.242 1.00 90.38 89 GLY A N 1
ATOM 658 C CA . GLY A 1 89 ? 6.268 14.269 -13.457 1.00 90.38 89 GLY A CA 1
ATOM 659 C C . GLY A 1 89 ? 6.714 15.042 -12.212 1.00 90.38 89 GLY A C 1
ATOM 660 O O . GLY A 1 89 ? 7.278 14.469 -11.279 1.00 90.38 89 GLY A O 1
ATOM 661 N N . SER A 1 90 ? 6.429 16.346 -12.173 1.00 86.75 90 SER A N 1
ATOM 662 C CA . SER A 1 90 ? 6.824 17.263 -11.081 1.00 86.75 90 SER A CA 1
ATOM 663 C C . SER A 1 90 ? 5.938 17.149 -9.835 1.00 86.75 90 SER A C 1
ATOM 665 O O . SER A 1 90 ? 5.693 18.124 -9.127 1.00 86.75 90 SER A O 1
ATOM 667 N N . THR A 1 91 ? 5.416 15.952 -9.593 1.00 83.38 91 THR A N 1
ATOM 668 C CA . THR A 1 91 ? 4.452 15.664 -8.539 1.00 83.38 91 THR A CA 1
ATOM 669 C C . THR A 1 91 ? 5.102 15.807 -7.159 1.00 83.38 91 THR A C 1
ATOM 671 O O . THR A 1 91 ? 6.198 15.286 -6.954 1.00 83.38 91 THR A O 1
ATOM 674 N N . ASN A 1 92 ? 4.469 16.526 -6.225 1.00 89.31 92 ASN A N 1
ATOM 675 C CA . ASN A 1 92 ? 5.060 16.878 -4.925 1.00 89.31 92 ASN A CA 1
ATOM 676 C C . ASN A 1 92 ? 4.043 16.772 -3.774 1.00 89.31 92 ASN A C 1
ATOM 678 O O . ASN A 1 92 ? 2.917 17.266 -3.888 1.00 89.31 92 ASN A O 1
ATOM 682 N N . SER A 1 93 ? 4.445 16.168 -2.654 1.00 91.50 93 SER A N 1
ATOM 683 C CA . SER A 1 93 ? 3.602 15.971 -1.462 1.00 91.50 93 SER A CA 1
ATOM 684 C C . SER A 1 93 ? 2.262 15.290 -1.763 1.00 91.50 93 SER A C 1
ATOM 686 O O . SER A 1 93 ? 1.213 15.715 -1.275 1.00 91.50 93 SER A O 1
ATOM 688 N N . THR A 1 94 ? 2.268 14.265 -2.615 1.00 93.94 94 THR A N 1
ATOM 689 C CA . THR A 1 94 ? 1.036 13.585 -3.042 1.00 93.94 94 THR A CA 1
ATOM 690 C C . THR A 1 94 ? 0.960 12.137 -2.589 1.00 93.94 94 THR A C 1
ATOM 692 O O . THR A 1 94 ? 1.968 11.495 -2.311 1.00 93.94 94 THR A O 1
ATOM 695 N N . VAL A 1 95 ? -0.261 11.616 -2.530 1.00 96.00 95 VAL A N 1
ATOM 696 C CA . VAL A 1 95 ? -0.563 10.234 -2.168 1.00 96.00 95 VAL A CA 1
ATOM 697 C C . VAL A 1 95 ? -1.296 9.570 -3.327 1.00 96.00 95 VAL A C 1
ATOM 699 O O . VAL A 1 95 ? -2.288 10.116 -3.813 1.00 96.00 95 VAL A O 1
ATOM 702 N N . GLN A 1 96 ? -0.850 8.379 -3.720 1.00 97.62 96 GLN A N 1
ATOM 703 C CA . GLN A 1 96 ? -1.541 7.486 -4.646 1.00 97.62 96 GLN A CA 1
ATOM 704 C C . GLN A 1 96 ? -1.651 6.091 -4.021 1.00 97.62 96 GLN A C 1
ATOM 706 O O . GLN A 1 96 ? -0.639 5.446 -3.761 1.00 97.62 96 GLN A O 1
ATOM 711 N N . THR A 1 97 ? -2.865 5.606 -3.771 1.00 98.19 97 THR A N 1
ATOM 712 C CA . THR A 1 97 ? -3.062 4.312 -3.097 1.00 98.19 97 THR A CA 1
ATOM 713 C C . THR A 1 97 ? -4.326 3.585 -3.550 1.00 98.19 97 THR A C 1
ATOM 715 O O . THR A 1 97 ? -5.182 4.186 -4.192 1.00 98.19 97 THR A O 1
ATOM 718 N N . VAL A 1 98 ? -4.480 2.298 -3.233 1.00 98.25 98 VAL A N 1
ATOM 719 C CA . VAL A 1 98 ? -5.777 1.622 -3.409 1.00 98.25 98 VAL A CA 1
ATOM 720 C C . VAL A 1 98 ? -6.683 1.975 -2.235 1.00 98.25 98 VAL A C 1
ATOM 722 O O . VAL A 1 98 ? -7.687 2.656 -2.440 1.00 98.25 98 VAL A O 1
ATOM 725 N N . ASN A 1 99 ? -6.294 1.593 -1.019 1.00 98.31 99 ASN A N 1
ATOM 726 C CA . ASN A 1 99 ? -6.997 1.962 0.207 1.00 98.31 99 ASN A CA 1
ATOM 727 C C . ASN A 1 99 ? -6.290 3.143 0.892 1.00 98.31 99 ASN A C 1
ATOM 729 O O . ASN A 1 99 ? -5.062 3.133 1.047 1.00 98.31 99 ASN A O 1
ATOM 733 N N . LEU A 1 100 ? -7.058 4.160 1.295 1.00 97.75 100 LEU A N 1
ATOM 734 C CA . LEU A 1 100 ? -6.589 5.355 2.002 1.00 97.75 100 LEU A CA 1
ATOM 735 C C . LEU A 1 100 ? -7.417 5.597 3.262 1.00 97.75 100 LEU A C 1
ATOM 737 O O . LEU A 1 100 ? -8.601 5.906 3.156 1.00 97.75 100 LEU A O 1
ATOM 741 N N . ALA A 1 101 ? -6.775 5.602 4.425 1.00 96.62 101 ALA A N 1
ATOM 742 C CA . ALA A 1 101 ? -7.347 6.149 5.651 1.00 96.62 101 ALA A CA 1
ATOM 743 C C . ALA A 1 101 ? -6.510 7.348 6.106 1.00 96.62 101 ALA A C 1
ATOM 745 O O . ALA A 1 101 ? -5.292 7.244 6.247 1.00 96.62 101 ALA A O 1
ATOM 746 N N . SER A 1 102 ? -7.132 8.507 6.304 1.00 94.12 102 SER A N 1
ATOM 747 C CA . SER A 1 102 ? -6.435 9.687 6.816 1.00 94.12 102 SER A CA 1
ATOM 748 C C . SER A 1 102 ? -7.305 10.465 7.787 1.00 94.12 102 SER A C 1
ATOM 750 O O . SER A 1 102 ? -8.433 10.814 7.451 1.00 94.12 102 SER A O 1
ATOM 752 N N . ALA A 1 103 ? -6.790 10.733 8.982 1.00 91.81 103 ALA A N 1
ATOM 753 C CA . ALA A 1 103 ? -7.504 11.470 10.023 1.00 91.81 103 ALA A CA 1
ATOM 754 C C . ALA A 1 103 ? -6.522 12.093 11.029 1.00 91.81 103 ALA A C 1
ATOM 756 O O . ALA A 1 103 ? -5.330 11.787 10.993 1.00 91.81 103 ALA A O 1
ATOM 757 N N . PRO A 1 104 ? -6.975 12.957 11.950 1.00 89.81 104 PRO A N 1
ATOM 758 C CA . PRO A 1 104 ? -6.188 13.301 13.132 1.00 89.81 104 PRO A CA 1
ATOM 759 C C . PRO A 1 104 ? -5.790 12.054 13.936 1.00 89.81 104 PRO A C 1
ATOM 761 O O . PRO A 1 104 ? -4.601 11.850 14.168 1.00 89.81 104 PRO A O 1
ATOM 764 N N . SER A 1 105 ? -6.755 11.190 14.258 1.00 91.25 105 SER A N 1
ATOM 765 C CA . SER A 1 105 ? -6.539 9.912 14.947 1.00 91.25 105 SER A CA 1
ATOM 766 C C . SER A 1 105 ? -7.338 8.789 14.287 1.00 91.25 105 SER A C 1
ATOM 768 O O . SER A 1 105 ? -8.429 9.015 13.757 1.00 91.25 105 SER A O 1
ATOM 770 N N . ILE A 1 106 ? -6.801 7.572 14.329 1.00 93.75 106 ILE A N 1
ATOM 771 C CA . ILE A 1 106 ? -7.442 6.350 13.829 1.00 93.75 106 ILE A CA 1
ATOM 772 C C . ILE A 1 106 ? -7.396 5.319 14.957 1.00 93.75 106 ILE A C 1
ATOM 774 O O . ILE A 1 106 ? -6.314 4.991 15.432 1.00 93.75 106 ILE A O 1
ATOM 778 N N . ILE A 1 107 ? -8.551 4.833 15.410 1.00 94.44 107 ILE A N 1
ATOM 779 C CA . ILE A 1 107 ? -8.633 3.973 16.603 1.00 94.44 107 ILE A CA 1
ATOM 780 C C . ILE A 1 107 ? -8.690 2.489 16.250 1.00 94.44 107 ILE A C 1
ATOM 782 O O . ILE A 1 107 ? -8.089 1.681 16.945 1.00 94.44 107 ILE A O 1
ATOM 786 N N . GLN A 1 108 ? -9.412 2.131 15.192 1.00 95.81 108 GLN A N 1
ATOM 787 C CA . GLN A 1 108 ? -9.427 0.778 14.6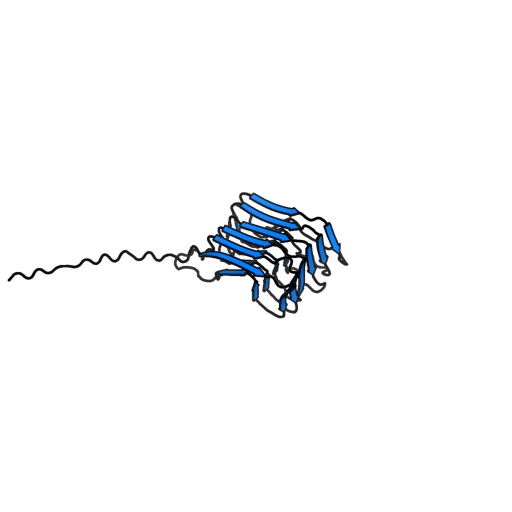46 1.00 95.81 108 GLN A CA 1
ATOM 788 C C . GLN A 1 108 ? -9.400 0.866 13.130 1.00 95.81 108 GLN A C 1
ATOM 790 O O . GLN A 1 108 ? -10.193 1.598 12.526 1.00 95.81 108 GLN A O 1
ATOM 795 N N . LEU A 1 109 ? -8.495 0.116 12.513 1.00 97.75 109 LEU A N 1
ATOM 796 C CA . LEU A 1 109 ? -8.317 0.125 11.070 1.00 97.75 109 LEU A CA 1
ATOM 797 C C . LEU A 1 109 ? -8.158 -1.288 10.533 1.00 97.75 109 LEU A C 1
ATOM 799 O O . LEU A 1 109 ? -7.306 -2.045 10.978 1.00 97.75 109 LEU A O 1
ATOM 803 N N . GLU A 1 110 ? -8.897 -1.596 9.483 1.00 98.50 110 GLU A N 1
ATOM 804 C CA . GLU A 1 110 ? -8.682 -2.755 8.640 1.00 98.50 110 GLU A CA 1
ATOM 805 C C . GLU A 1 110 ? -8.651 -2.296 7.182 1.00 98.50 110 GLU A C 1
ATOM 807 O O . GLU A 1 110 ? -9.612 -1.712 6.681 1.00 98.50 110 GLU A O 1
ATOM 812 N N . GLN A 1 111 ? -7.545 -2.543 6.483 1.00 98.75 111 GLN A N 1
ATOM 813 C CA . GLN A 1 111 ? -7.447 -2.327 5.041 1.00 98.75 111 GLN A CA 1
ATOM 814 C C . GLN A 1 111 ? -6.995 -3.610 4.352 1.00 98.75 111 GLN A C 1
ATOM 816 O O . GLN A 1 111 ? -5.934 -4.150 4.662 1.00 98.75 111 GLN A O 1
ATOM 821 N N . THR A 1 112 ? -7.766 -4.060 3.370 1.00 98.75 112 THR A N 1
ATOM 822 C CA . THR A 1 112 ? -7.490 -5.278 2.611 1.00 98.75 112 THR A CA 1
ATOM 823 C C . THR A 1 112 ? -7.487 -4.977 1.118 1.00 98.75 112 THR A C 1
ATOM 825 O O . THR A 1 112 ? -8.447 -4.412 0.589 1.00 98.75 112 THR A O 1
ATOM 828 N N . VAL A 1 113 ? -6.416 -5.372 0.428 1.00 98.75 113 VAL A N 1
ATOM 829 C CA . VAL A 1 113 ? -6.361 -5.463 -1.039 1.00 98.75 113 VAL A CA 1
ATOM 830 C C . VAL A 1 113 ? -6.152 -6.920 -1.406 1.00 98.75 113 VAL A C 1
ATOM 832 O O . VAL A 1 113 ? -5.172 -7.526 -0.979 1.00 98.75 113 VAL A O 1
ATOM 835 N N . GLU A 1 114 ? -7.049 -7.490 -2.196 1.00 98.38 114 GLU A N 1
ATOM 836 C CA . GLU A 1 114 ? -7.003 -8.918 -2.500 1.00 98.38 114 GLU A CA 1
ATOM 837 C C . GLU A 1 114 ? -7.292 -9.238 -3.966 1.00 98.38 114 GLU A C 1
ATOM 839 O O . GLU A 1 114 ? -7.896 -8.454 -4.706 1.00 98.38 114 GLU A O 1
ATOM 844 N N . ASP A 1 115 ? -6.887 -10.448 -4.346 1.00 97.00 115 ASP A N 1
ATOM 845 C CA . ASP A 1 115 ? -7.298 -11.118 -5.577 1.00 97.00 115 ASP A CA 1
ATOM 846 C C . ASP A 1 115 ? -6.883 -10.379 -6.862 1.00 97.00 115 ASP A C 1
ATOM 848 O O . ASP A 1 115 ? -7.656 -10.246 -7.802 1.00 97.00 115 ASP A O 1
ATOM 852 N N . PHE A 1 116 ? -5.652 -9.866 -6.925 1.00 98.25 116 PHE A N 1
ATOM 853 C CA . PHE A 1 116 ? -5.050 -9.370 -8.172 1.00 98.25 116 PHE A CA 1
ATOM 854 C C . PHE A 1 116 ? -4.110 -10.415 -8.792 1.00 98.25 116 PHE A C 1
ATOM 856 O O . PHE A 1 116 ? -3.388 -11.130 -8.087 1.00 98.25 116 PHE A O 1
ATOM 863 N N . SER A 1 117 ? -4.057 -10.464 -10.127 1.00 98.06 117 SER A N 1
ATOM 864 C CA . SER A 1 117 ? -3.089 -11.300 -10.862 1.00 98.06 117 SER A CA 1
ATOM 865 C C . SER A 1 117 ? -1.696 -10.665 -10.918 1.00 98.06 117 SER A C 1
ATOM 867 O O . SER A 1 117 ? -0.678 -11.356 -10.917 1.00 98.06 117 SER A O 1
ATOM 869 N N . SER A 1 118 ? -1.625 -9.339 -10.902 1.00 98.00 118 SER A N 1
ATOM 870 C CA . SER A 1 118 ? -0.380 -8.600 -10.701 1.00 98.00 118 SER A CA 1
ATOM 871 C C . SER A 1 118 ? -0.675 -7.190 -10.216 1.00 98.00 118 SER A C 1
ATOM 873 O O . SER A 1 118 ? -1.616 -6.575 -10.705 1.00 98.00 118 SER A O 1
ATOM 875 N N . ALA A 1 119 ? 0.143 -6.656 -9.315 1.00 98.31 119 ALA A N 1
ATOM 876 C CA . ALA A 1 119 ? 0.124 -5.251 -8.930 1.00 98.31 119 ALA A CA 1
ATOM 877 C C . ALA A 1 119 ? 1.471 -4.605 -9.265 1.00 98.31 119 ALA A C 1
ATOM 879 O O . ALA A 1 119 ? 2.504 -4.997 -8.728 1.00 98.31 119 ALA A O 1
ATOM 880 N N . LYS A 1 120 ? 1.468 -3.621 -10.164 1.00 98.06 120 LYS A N 1
ATOM 881 C CA . LYS A 1 120 ? 2.656 -2.877 -10.583 1.00 98.06 120 LYS A CA 1
ATOM 882 C C . LYS A 1 120 ? 2.569 -1.439 -10.094 1.00 98.06 120 LYS A C 1
ATOM 884 O O . LYS A 1 120 ? 1.674 -0.698 -10.491 1.00 98.06 120 LYS A O 1
ATOM 889 N N . LEU A 1 121 ? 3.518 -1.041 -9.261 1.00 97.56 121 LEU A N 1
ATOM 890 C CA . LEU A 1 121 ? 3.667 0.322 -8.770 1.00 97.56 121 LEU A CA 1
ATOM 891 C C . LEU A 1 121 ? 4.890 0.929 -9.453 1.00 97.56 121 LEU A C 1
ATOM 893 O O . LEU A 1 121 ? 5.984 0.371 -9.408 1.00 97.56 121 LEU A O 1
ATOM 897 N N . THR A 1 122 ? 4.708 2.051 -10.140 1.00 95.38 122 THR A N 1
ATOM 898 C CA . THR A 1 122 ? 5.793 2.772 -10.813 1.00 95.38 122 THR A CA 1
ATOM 899 C C . THR A 1 122 ? 5.831 4.214 -10.331 1.00 95.38 122 THR A C 1
ATOM 901 O O . THR A 1 122 ? 4.844 4.943 -10.465 1.00 95.38 122 THR A O 1
ATOM 904 N N . GLN A 1 123 ? 6.982 4.624 -9.797 1.00 93.19 123 GLN A N 1
ATOM 905 C CA . GLN A 1 123 ? 7.220 5.972 -9.293 1.00 93.19 123 GLN A CA 1
ATOM 906 C C . GLN A 1 123 ? 8.381 6.625 -10.057 1.00 93.19 123 GLN A C 1
ATOM 908 O O . GLN A 1 123 ? 9.560 6.322 -9.842 1.00 93.19 123 GLN A O 1
ATOM 913 N N . ASN A 1 124 ? 8.023 7.537 -10.959 1.00 92.44 124 ASN A N 1
ATOM 914 C CA . ASN A 1 124 ? 8.921 8.300 -11.827 1.00 92.44 124 ASN A CA 1
ATOM 915 C C . ASN A 1 124 ? 8.663 9.806 -11.671 1.00 92.44 124 ASN A C 1
ATOM 917 O O . ASN A 1 124 ? 8.183 10.481 -12.585 1.00 92.44 124 ASN A O 1
ATOM 921 N N . VAL A 1 125 ? 8.901 10.310 -10.464 1.00 91.50 125 VAL A N 1
ATOM 922 C CA . VAL A 1 125 ? 8.626 11.703 -10.091 1.00 91.50 125 VAL A CA 1
ATOM 923 C C . VAL A 1 125 ? 9.922 12.485 -9.953 1.00 91.50 125 VAL A C 1
ATOM 925 O O . VAL A 1 125 ? 10.940 11.916 -9.589 1.00 91.50 125 VAL A O 1
ATOM 928 N N . THR A 1 126 ? 9.885 13.791 -10.193 1.00 91.75 126 THR A N 1
ATOM 929 C CA . THR A 1 126 ? 11.011 14.703 -9.914 1.00 91.75 126 THR A CA 1
ATOM 930 C C . THR A 1 126 ? 10.786 15.556 -8.663 1.00 91.75 126 THR A C 1
ATOM 932 O O . THR A 1 126 ? 11.725 16.186 -8.182 1.00 91.75 126 THR A O 1
ATOM 935 N N . GLY A 1 127 ? 9.564 15.577 -8.116 1.00 89.38 127 GLY A N 1
ATOM 936 C CA . GLY A 1 127 ? 9.259 16.195 -6.821 1.00 89.38 127 GLY A CA 1
ATOM 937 C C . GLY A 1 127 ? 9.500 15.252 -5.635 1.00 89.38 127 GLY A C 1
ATOM 938 O O . GLY A 1 127 ? 9.943 14.114 -5.803 1.00 89.38 127 GLY A O 1
ATOM 939 N N . SER A 1 128 ? 9.235 15.730 -4.418 1.00 90.56 128 SER A N 1
ATOM 940 C CA . SER A 1 128 ? 9.535 15.026 -3.163 1.00 90.56 128 SER A CA 1
ATOM 941 C C . SER A 1 128 ? 8.282 14.754 -2.321 1.00 90.56 128 SER A C 1
ATOM 943 O O . SER A 1 128 ? 7.172 15.151 -2.669 1.00 90.56 128 SER A O 1
ATOM 945 N N . GLY A 1 129 ? 8.440 14.008 -1.221 1.00 91.00 129 GLY A N 1
ATOM 946 C CA . GLY A 1 129 ? 7.369 13.786 -0.242 1.00 91.00 129 GLY A CA 1
ATOM 947 C C . GLY A 1 129 ? 6.160 13.005 -0.765 1.00 91.00 129 GLY A C 1
ATOM 948 O O . GLY A 1 129 ? 5.087 13.072 -0.167 1.00 91.00 129 GLY A O 1
ATOM 949 N N . ASN A 1 130 ? 6.301 12.295 -1.883 1.00 94.69 130 ASN A N 1
ATOM 950 C CA . ASN A 1 130 ? 5.221 11.503 -2.449 1.00 94.69 130 ASN A CA 1
ATOM 951 C C . ASN A 1 130 ? 5.134 10.120 -1.804 1.00 94.69 130 ASN A C 1
ATOM 953 O O . ASN A 1 130 ? 6.152 9.524 -1.453 1.00 94.69 130 ASN A O 1
ATOM 957 N N . VAL A 1 131 ? 3.922 9.583 -1.713 1.00 95.75 131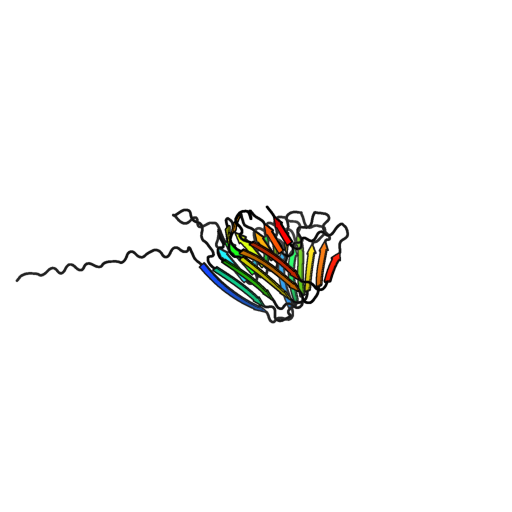 VAL A N 1
ATOM 958 C CA . VAL A 1 131 ? 3.636 8.227 -1.241 1.00 95.75 131 VAL A CA 1
ATOM 959 C C . VAL A 1 131 ? 2.849 7.488 -2.315 1.00 95.75 131 VAL A C 1
ATOM 961 O O . VAL A 1 131 ? 1.798 7.956 -2.751 1.00 95.75 131 VAL A O 1
ATOM 964 N N . GLN A 1 132 ? 3.331 6.312 -2.705 1.00 97.25 132 GLN A N 1
ATOM 965 C CA . GLN A 1 132 ? 2.590 5.362 -3.527 1.00 97.25 132 GLN A CA 1
ATOM 966 C C . GLN A 1 132 ? 2.456 4.043 -2.765 1.00 97.25 132 GLN A C 1
ATOM 968 O O . GLN A 1 132 ? 3.471 3.499 -2.338 1.00 97.25 132 GLN A O 1
ATOM 973 N N . ALA A 1 133 ? 1.242 3.527 -2.573 1.00 98.00 133 ALA A N 1
ATOM 974 C CA . ALA A 1 133 ? 1.028 2.278 -1.838 1.00 98.00 133 ALA A CA 1
ATOM 975 C C . ALA A 1 133 ? -0.156 1.453 -2.363 1.00 98.00 133 ALA A C 1
ATOM 977 O O . ALA A 1 133 ? -0.904 1.918 -3.217 1.00 98.00 133 ALA A O 1
ATOM 978 N N . LEU A 1 134 ? -0.348 0.228 -1.864 1.00 98.50 134 LEU A N 1
ATOM 979 C CA . LEU A 1 134 ? -1.631 -0.472 -2.011 1.00 98.50 134 LEU A CA 1
ATOM 980 C C . LEU A 1 134 ? -2.549 -0.139 -0.832 1.00 98.50 134 LEU A C 1
ATOM 982 O O . LEU A 1 134 ? -3.675 0.307 -1.041 1.00 98.50 134 LEU A O 1
ATOM 986 N N . ASN A 1 135 ? -2.045 -0.267 0.393 1.00 98.75 135 ASN A N 1
ATOM 987 C CA . ASN A 1 135 ? -2.703 0.235 1.595 1.00 98.75 135 ASN A CA 1
ATOM 988 C C . ASN A 1 135 ? -1.888 1.385 2.190 1.00 98.75 135 ASN A C 1
ATOM 990 O O . ASN A 1 135 ? -0.690 1.231 2.451 1.00 98.75 135 ASN A O 1
ATOM 994 N N . TYR A 1 136 ? -2.543 2.519 2.445 1.00 98.62 136 TYR A N 1
ATOM 995 C CA . TYR A 1 136 ? -1.946 3.642 3.158 1.00 98.62 136 TYR A CA 1
ATOM 996 C C . TYR A 1 136 ? -2.863 4.163 4.262 1.00 98.62 136 TYR A C 1
ATOM 998 O O . TYR A 1 136 ? -4.053 4.414 4.037 1.00 98.62 136 TYR A O 1
ATOM 1006 N N . ALA A 1 137 ? -2.274 4.371 5.437 1.00 98.12 137 ALA A N 1
ATOM 1007 C CA . ALA A 1 137 ? -2.908 5.026 6.567 1.00 98.12 137 ALA A CA 1
ATOM 1008 C C . ALA A 1 137 ? -2.032 6.169 7.089 1.00 98.12 137 ALA A C 1
ATOM 1010 O O . ALA A 1 137 ? -0.822 6.006 7.250 1.00 98.12 137 ALA A O 1
ATOM 1011 N N . GLU A 1 138 ? -2.645 7.314 7.372 1.00 96.31 138 GLU A N 1
ATOM 1012 C CA . GLU A 1 138 ? -1.962 8.467 7.954 1.00 96.31 138 GLU A CA 1
ATOM 1013 C C . GLU A 1 138 ? -2.780 9.087 9.083 1.00 96.31 138 GLU A C 1
ATOM 1015 O O . GLU A 1 138 ? -3.865 9.622 8.841 1.00 96.31 138 GLU A O 1
ATOM 1020 N N . ALA A 1 139 ? -2.221 9.078 10.290 1.00 93.88 139 ALA A N 1
ATOM 1021 C CA . ALA A 1 139 ? -2.725 9.850 11.413 1.00 93.88 139 ALA A CA 1
ATOM 1022 C C . ALA A 1 139 ? -1.786 11.014 11.738 1.00 93.88 139 ALA A C 1
ATOM 1024 O O . ALA A 1 139 ? -0.567 10.885 11.667 1.00 93.88 139 ALA A O 1
ATOM 1025 N N . GLY A 1 140 ? -2.358 12.156 12.115 1.00 89.69 140 GLY A N 1
ATOM 1026 C CA . GLY A 1 140 ? -1.589 13.261 12.692 1.00 89.69 140 GLY A CA 1
ATOM 1027 C C . GLY A 1 140 ? -1.275 13.077 14.179 1.00 89.69 140 GLY A C 1
ATOM 1028 O O . GLY A 1 140 ? -0.521 13.871 14.714 1.00 89.69 140 GLY A O 1
ATOM 1029 N N . GLY A 1 141 ? -1.898 12.099 14.836 1.00 91.50 141 GLY A N 1
ATOM 1030 C CA . GLY A 1 141 ? -1.716 11.751 16.240 1.00 91.50 141 GLY A CA 1
ATOM 1031 C C . GLY A 1 141 ? -1.478 10.253 16.377 1.00 91.50 141 GLY A C 1
ATOM 1032 O O . GLY A 1 141 ? -0.353 9.787 16.209 1.00 91.50 141 GLY A O 1
ATOM 1033 N N . ILE A 1 142 ? -2.533 9.487 16.665 1.00 92.88 142 ILE A N 1
ATOM 1034 C CA . ILE A 1 142 ? -2.416 8.053 16.959 1.00 92.88 142 ILE A CA 1
ATOM 1035 C C . ILE A 1 142 ? -3.046 7.160 15.886 1.00 92.88 142 ILE A C 1
ATOM 1037 O O . ILE A 1 142 ? -4.104 7.486 15.344 1.00 92.88 142 ILE A O 1
ATOM 1041 N N . ILE A 1 143 ? -2.405 6.019 15.620 1.00 96.00 143 ILE A N 1
ATOM 1042 C CA . ILE A 1 143 ? -3.044 4.834 15.030 1.00 96.00 143 ILE A CA 1
ATOM 1043 C C . ILE A 1 143 ? -3.089 3.736 16.096 1.00 96.00 143 ILE A C 1
ATOM 1045 O O . ILE A 1 143 ? -2.045 3.329 16.612 1.00 96.00 143 ILE A O 1
ATOM 1049 N N . SER A 1 144 ? -4.285 3.248 16.402 1.00 95.81 144 SER A N 1
ATOM 1050 C CA . SER A 1 144 ? -4.509 2.102 17.283 1.00 95.81 144 SER A CA 1
ATOM 1051 C C . SER A 1 144 ? -5.107 0.932 16.508 1.00 95.81 144 SER A C 1
ATOM 1053 O O . SER A 1 144 ? -5.731 1.149 15.470 1.00 95.81 144 SER A O 1
ATOM 1055 N N . ASP A 1 145 ? -4.861 -0.291 16.990 1.00 97.50 145 ASP A N 1
ATOM 1056 C CA . ASP A 1 145 ? -5.491 -1.539 16.527 1.00 97.50 145 ASP A CA 1
ATOM 1057 C C . ASP A 1 145 ? -5.705 -1.596 15.006 1.00 97.50 145 ASP A C 1
ATOM 1059 O O . ASP A 1 145 ? -6.821 -1.491 14.486 1.00 97.50 145 ASP A O 1
ATOM 1063 N N . ALA A 1 146 ? -4.597 -1.715 14.275 1.00 98.19 146 ALA A N 1
ATOM 1064 C CA . ALA A 1 146 ? -4.577 -1.541 12.830 1.00 98.19 146 ALA A CA 1
ATOM 1065 C C . ALA A 1 146 ? -4.081 -2.788 12.105 1.00 98.19 146 ALA A C 1
ATOM 1067 O O . ALA A 1 146 ? -3.009 -3.313 12.395 1.00 98.19 146 ALA A O 1
ATOM 1068 N N . THR A 1 147 ? -4.827 -3.212 11.091 1.00 98.69 147 THR A N 1
ATOM 1069 C CA . THR A 1 147 ? -4.493 -4.317 10.197 1.00 98.69 147 THR A CA 1
ATOM 1070 C C . THR A 1 147 ? -4.453 -3.832 8.752 1.00 98.69 147 THR A C 1
ATOM 1072 O O . THR A 1 147 ? -5.412 -3.254 8.248 1.00 98.69 147 THR A O 1
ATOM 1075 N N . GLN A 1 148 ? -3.349 -4.097 8.056 1.00 98.81 148 GLN A N 1
ATOM 1076 C CA . GLN A 1 148 ? -3.253 -3.975 6.601 1.00 98.81 148 GLN A CA 1
ATOM 1077 C C . GLN A 1 148 ? -2.890 -5.331 5.997 1.00 98.81 148 GLN A C 1
ATOM 1079 O O . GLN A 1 148 ? -1.875 -5.928 6.358 1.00 98.81 148 GLN A O 1
ATOM 1084 N N . ALA A 1 149 ? -3.693 -5.815 5.058 1.00 98.75 149 ALA A N 1
ATOM 1085 C CA . ALA A 1 149 ? -3.468 -7.079 4.375 1.00 98.75 149 ALA A CA 1
ATOM 1086 C C . ALA A 1 149 ? -3.450 -6.884 2.857 1.00 98.75 149 ALA A C 1
ATOM 1088 O O . ALA A 1 149 ? -4.296 -6.196 2.280 1.00 98.75 149 ALA A O 1
ATOM 1089 N N . VAL A 1 150 ? -2.477 -7.516 2.206 1.00 98.81 150 VAL A N 1
ATOM 1090 C CA . VAL A 1 150 ? -2.392 -7.605 0.749 1.00 98.81 150 VAL A CA 1
ATOM 1091 C C . VAL A 1 150 ? -2.220 -9.060 0.356 1.00 98.81 150 VAL A C 1
ATOM 1093 O O . VAL A 1 150 ? -1.248 -9.703 0.759 1.00 98.81 150 VAL A O 1
ATOM 1096 N N . THR A 1 151 ? -3.145 -9.571 -0.452 1.00 98.50 151 THR A N 1
ATOM 1097 C CA . THR A 1 151 ? -3.081 -10.929 -0.997 1.00 98.50 151 THR A CA 1
ATOM 1098 C C . THR A 1 151 ? -3.237 -10.918 -2.512 1.00 98.50 151 THR A C 1
ATOM 1100 O O . THR A 1 151 ? -4.017 -10.157 -3.079 1.00 98.50 151 THR A O 1
ATOM 1103 N N . GLY A 1 152 ? -2.476 -11.759 -3.205 1.00 98.00 152 GLY A N 1
ATOM 1104 C CA . GLY A 1 152 ? -2.558 -11.824 -4.661 1.00 98.00 152 GLY A CA 1
ATOM 1105 C C . GLY A 1 152 ? -1.527 -12.752 -5.277 1.00 98.00 152 GLY A C 1
ATOM 1106 O O . GLY A 1 152 ? -0.987 -13.656 -4.630 1.00 98.00 152 GLY A O 1
ATOM 1107 N N . VAL A 1 153 ? -1.256 -12.545 -6.562 1.00 98.31 153 VAL A N 1
ATOM 1108 C CA . VAL A 1 153 ? -0.284 -13.364 -7.290 1.00 98.31 153 VAL A CA 1
ATOM 1109 C C . VAL A 1 153 ? 1.094 -12.721 -7.302 1.00 98.31 153 VAL A C 1
ATOM 1111 O O . VAL A 1 153 ? 2.049 -13.354 -6.867 1.00 98.31 153 VAL A O 1
ATOM 1114 N N . SER A 1 154 ? 1.270 -11.498 -7.799 1.00 98.12 154 SER A N 1
ATOM 1115 C CA . SER A 1 154 ? 2.609 -10.885 -7.867 1.00 98.12 154 SER A CA 1
ATOM 1116 C C . SER A 1 154 ? 2.583 -9.377 -7.680 1.00 98.12 154 SER A C 1
ATOM 1118 O O . SER A 1 154 ? 1.636 -8.719 -8.098 1.00 98.12 154 SER A O 1
ATOM 1120 N N . VAL A 1 155 ? 3.640 -8.831 -7.084 1.00 98.31 155 VAL A N 1
ATOM 1121 C CA . VAL A 1 155 ? 3.833 -7.386 -6.903 1.00 98.31 155 VAL A CA 1
ATOM 1122 C C . VAL A 1 155 ? 5.145 -6.977 -7.560 1.00 98.31 155 VAL A C 1
ATOM 1124 O O . VAL A 1 155 ? 6.151 -7.662 -7.399 1.00 98.31 155 VAL A O 1
ATOM 1127 N N . SER A 1 156 ? 5.138 -5.861 -8.283 1.00 96.56 156 SER A N 1
ATOM 1128 C CA . SER A 1 156 ? 6.329 -5.222 -8.838 1.00 96.56 156 SER A CA 1
ATOM 1129 C C . SER A 1 156 ? 6.396 -3.773 -8.367 1.00 96.56 156 SER A C 1
ATOM 1131 O O . SER A 1 156 ? 5.451 -3.009 -8.579 1.00 96.56 156 SER A O 1
ATOM 1133 N N . LEU A 1 157 ? 7.498 -3.407 -7.717 1.00 95.00 157 LEU A N 1
ATOM 1134 C CA . LEU A 1 157 ? 7.803 -2.038 -7.306 1.00 95.00 157 LEU A CA 1
ATOM 1135 C C . LEU A 1 157 ? 8.929 -1.512 -8.192 1.00 95.00 157 LEU A C 1
ATOM 1137 O O . LEU A 1 157 ? 10.000 -2.109 -8.243 1.00 95.00 157 LEU A O 1
ATOM 1141 N N . MET A 1 158 ? 8.681 -0.417 -8.901 1.00 92.81 158 MET A N 1
ATOM 1142 C CA . MET A 1 158 ? 9.661 0.201 -9.787 1.00 92.81 158 MET A CA 1
ATOM 1143 C C . MET A 1 158 ? 9.823 1.675 -9.452 1.00 92.81 158 MET A C 1
ATOM 1145 O O . MET A 1 158 ? 8.845 2.439 -9.449 1.00 92.81 158 MET A O 1
ATOM 1149 N N . LYS A 1 159 ? 11.071 2.092 -9.250 1.00 89.25 159 LYS A N 1
ATOM 1150 C CA . LYS A 1 159 ? 11.428 3.486 -8.989 1.00 89.25 159 LYS A CA 1
ATOM 1151 C C . LYS A 1 159 ? 12.481 3.967 -9.980 1.00 89.25 159 LYS A C 1
ATOM 1153 O O . LYS A 1 159 ? 13.507 3.322 -10.167 1.00 89.25 159 LYS A O 1
ATOM 1158 N N . SER A 1 160 ? 12.224 5.105 -10.622 1.00 86.75 160 SER A N 1
ATOM 1159 C CA . SER A 1 160 ? 13.129 5.662 -11.636 1.00 86.75 160 SER A CA 1
ATOM 1160 C C . SER A 1 160 ? 14.429 6.217 -11.041 1.00 86.75 160 SER A C 1
ATOM 1162 O O . SER A 1 160 ? 14.459 6.614 -9.876 1.00 86.75 160 SER A O 1
ATOM 1164 N N . ALA A 1 161 ? 15.466 6.349 -11.876 1.00 79.75 161 ALA A N 1
ATOM 1165 C CA . ALA A 1 161 ? 16.735 6.985 -11.511 1.00 79.75 161 ALA A CA 1
ATOM 1166 C C . ALA A 1 161 ? 16.609 8.445 -11.066 1.00 79.75 161 ALA A C 1
ATOM 1168 O O . ALA A 1 161 ? 17.393 8.930 -10.255 1.00 79.75 161 ALA A O 1
ATOM 1169 N N . THR A 1 162 ? 15.607 9.145 -11.587 1.00 83.19 162 THR A N 1
ATOM 1170 C CA . THR A 1 162 ? 15.384 10.566 -11.327 1.00 83.19 162 THR A CA 1
ATOM 1171 C C . THR A 1 162 ? 14.561 10.828 -10.075 1.00 83.19 162 THR A C 1
ATOM 1173 O O . THR A 1 162 ? 14.375 11.991 -9.727 1.00 83.19 162 THR A O 1
ATOM 1176 N N . THR A 1 163 ? 14.069 9.785 -9.394 1.00 87.00 163 THR A N 1
ATOM 1177 C CA . THR A 1 163 ? 13.195 9.956 -8.235 1.00 87.00 163 THR A CA 1
ATOM 1178 C C . THR A 1 163 ? 13.974 10.439 -7.005 1.00 87.00 163 THR A C 1
ATOM 1180 O O . THR A 1 163 ? 14.832 9.707 -6.507 1.00 87.00 163 THR A O 1
ATOM 1183 N N . PRO A 1 164 ? 13.668 11.631 -6.448 1.00 87.50 164 PRO A N 1
ATOM 1184 C CA . PRO A 1 164 ? 14.363 12.138 -5.267 1.00 87.50 164 PRO A CA 1
ATOM 1185 C C . PRO A 1 164 ? 14.156 11.273 -4.017 1.00 87.50 164 PRO A C 1
ATOM 1187 O O . PRO A 1 164 ? 13.167 10.538 -3.892 1.00 87.50 164 PRO A O 1
ATOM 1190 N N . ALA A 1 165 ? 15.067 11.421 -3.052 1.00 84.62 165 ALA A N 1
ATOM 1191 C CA . ALA A 1 165 ? 14.917 10.868 -1.708 1.00 84.62 165 ALA A CA 1
ATOM 1192 C C . ALA A 1 165 ? 13.657 11.410 -0.997 1.00 84.62 165 ALA A C 1
ATOM 1194 O O . ALA A 1 165 ? 13.167 12.498 -1.309 1.00 84.62 165 ALA A O 1
ATOM 1195 N N . GLY A 1 166 ? 13.121 10.642 -0.043 1.00 87.12 166 GLY A N 1
ATOM 1196 C CA . GLY A 1 166 ? 11.913 10.999 0.712 1.00 87.12 166 GLY A CA 1
ATOM 1197 C C . GLY A 1 166 ? 10.591 10.701 -0.007 1.00 87.12 166 GLY A C 1
ATOM 1198 O O . GLY A 1 166 ? 9.528 10.881 0.579 1.00 87.12 166 GLY A O 1
ATOM 1199 N N . ASN A 1 167 ? 10.636 10.229 -1.256 1.00 91.62 167 ASN A N 1
ATOM 1200 C CA . ASN A 1 167 ? 9.487 9.601 -1.906 1.00 91.62 167 ASN A CA 1
ATOM 1201 C C . ASN A 1 167 ? 9.395 8.130 -1.491 1.00 91.62 167 ASN A C 1
ATOM 1203 O O . ASN A 1 167 ? 10.368 7.391 -1.650 1.00 91.62 167 ASN A O 1
ATOM 1207 N N . ILE A 1 168 ? 8.229 7.703 -1.022 1.00 93.06 168 ILE A N 1
ATOM 1208 C CA . ILE A 1 168 ? 7.973 6.352 -0.525 1.00 93.06 168 ILE A CA 1
ATOM 1209 C C . ILE A 1 168 ? 7.158 5.582 -1.561 1.00 93.06 168 ILE A C 1
ATOM 1211 O O . ILE A 1 168 ? 6.171 6.091 -2.098 1.00 93.06 168 ILE A O 1
ATOM 1215 N N . GLN A 1 169 ? 7.559 4.338 -1.803 1.00 94.25 169 GLN A N 1
ATOM 1216 C CA . GLN A 1 169 ? 6.773 3.366 -2.551 1.00 94.25 169 GLN A CA 1
ATOM 1217 C C . GLN A 1 169 ? 6.616 2.123 -1.683 1.00 94.25 169 GLN A C 1
ATOM 1219 O O . GLN A 1 169 ? 7.607 1.584 -1.190 1.00 94.25 169 GLN A O 1
ATOM 1224 N N . ALA A 1 170 ? 5.384 1.682 -1.455 1.00 96.25 170 ALA A N 1
ATOM 1225 C CA . ALA A 1 170 ? 5.132 0.598 -0.530 1.00 96.25 170 ALA A CA 1
ATOM 1226 C C . ALA A 1 170 ? 4.012 -0.355 -0.941 1.00 96.25 170 ALA A C 1
ATOM 1228 O O . ALA A 1 170 ? 3.240 -0.083 -1.851 1.00 96.25 170 ALA A O 1
ATOM 1229 N N . VAL A 1 171 ? 3.911 -1.486 -0.249 1.00 98.12 171 VAL A N 1
ATOM 1230 C CA . VAL A 1 171 ? 2.720 -2.344 -0.311 1.00 98.12 171 VAL A CA 1
ATOM 1231 C C . VAL A 1 171 ? 1.741 -1.917 0.782 1.00 98.12 171 VAL A C 1
ATOM 1233 O O . VAL A 1 171 ? 0.667 -1.399 0.479 1.00 98.12 171 VAL A O 1
ATOM 1236 N N . ASN A 1 172 ? 2.162 -2.047 2.037 1.00 98.56 172 ASN A N 1
ATOM 1237 C CA . ASN A 1 172 ? 1.471 -1.603 3.238 1.00 98.56 172 ASN A CA 1
ATOM 1238 C C . ASN A 1 172 ? 2.303 -0.511 3.913 1.00 98.56 172 ASN A C 1
ATOM 1240 O O . ASN A 1 172 ? 3.466 -0.732 4.273 1.00 98.56 172 ASN A O 1
ATOM 1244 N N . TYR A 1 173 ? 1.716 0.669 4.100 1.00 98.31 173 TYR A N 1
ATOM 1245 C CA . TYR A 1 173 ? 2.375 1.762 4.802 1.00 98.31 173 TYR A CA 1
ATOM 1246 C C . TYR A 1 173 ? 1.434 2.444 5.792 1.00 98.31 173 TYR A C 1
ATOM 1248 O O . TYR A 1 173 ? 0.304 2.801 5.456 1.00 98.31 173 TYR A O 1
ATOM 1256 N N . MET A 1 174 ? 1.919 2.648 7.013 1.00 98.06 174 MET A N 1
ATOM 1257 C CA . MET A 1 174 ? 1.269 3.487 8.014 1.00 98.06 174 MET A CA 1
ATOM 1258 C C . MET A 1 174 ? 2.223 4.583 8.469 1.00 98.06 174 MET A C 1
ATOM 1260 O O . MET A 1 174 ? 3.435 4.367 8.596 1.00 98.06 174 MET A O 1
ATOM 1264 N N . LYS A 1 175 ? 1.662 5.759 8.731 1.00 96.75 175 LYS A N 1
ATOM 1265 C CA . LYS A 1 175 ? 2.369 6.896 9.306 1.00 96.75 175 LYS A CA 1
ATOM 1266 C C . LYS A 1 175 ? 1.516 7.518 10.409 1.00 96.75 175 LYS A C 1
ATOM 1268 O O . LYS A 1 175 ? 0.359 7.848 10.169 1.00 96.75 175 LYS A O 1
ATOM 1273 N N . ALA A 1 176 ? 2.094 7.699 11.585 1.00 95.81 176 ALA A N 1
ATOM 1274 C CA . ALA A 1 176 ? 1.457 8.345 12.725 1.00 95.81 176 ALA A CA 1
ATOM 1275 C C . ALA A 1 176 ? 2.519 9.034 13.582 1.00 95.81 176 ALA A C 1
ATOM 1277 O O . ALA A 1 1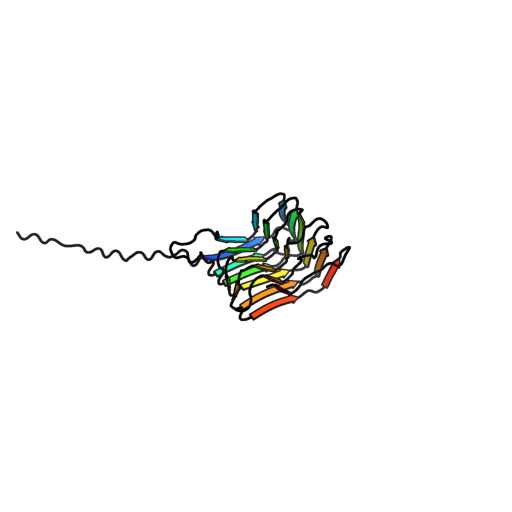76 ? 3.701 8.726 13.439 1.00 95.81 176 ALA A O 1
ATOM 1278 N N . ASP A 1 177 ? 2.116 9.915 14.495 1.00 95.06 177 ASP A N 1
ATOM 1279 C CA . ASP A 1 177 ? 3.036 10.385 15.535 1.00 95.06 177 ASP A CA 1
ATOM 1280 C C . ASP A 1 177 ? 3.294 9.254 16.542 1.00 95.06 177 ASP A C 1
ATOM 1282 O O . ASP A 1 177 ? 4.426 9.061 16.983 1.00 95.06 177 ASP A O 1
ATOM 1286 N N . ARG A 1 178 ? 2.258 8.461 16.858 1.00 95.12 178 ARG A N 1
ATOM 1287 C CA . ARG A 1 178 ? 2.321 7.335 17.796 1.00 95.12 178 ARG A CA 1
ATOM 1288 C C . ARG A 1 178 ? 1.445 6.155 17.363 1.00 95.12 178 ARG A C 1
ATOM 1290 O O . ARG A 1 178 ? 0.399 6.334 16.743 1.00 95.12 178 ARG A O 1
ATOM 1297 N N . TYR A 1 179 ? 1.833 4.954 17.779 1.00 96.44 179 TYR A N 1
ATOM 1298 C CA . TYR A 1 179 ? 1.036 3.732 17.684 1.00 96.44 179 TYR A CA 1
ATOM 1299 C C . TYR A 1 179 ? 0.619 3.216 19.065 1.00 96.44 179 TYR A C 1
ATOM 1301 O O . TYR A 1 179 ? 1.327 3.417 20.058 1.00 96.44 179 TYR A O 1
ATOM 1309 N N . SER A 1 180 ? -0.527 2.537 19.131 1.00 96.38 180 SER A N 1
ATOM 1310 C CA . SER A 1 180 ? -0.902 1.716 20.289 1.00 96.38 180 SER A CA 1
ATOM 1311 C C . SER A 1 180 ? -1.710 0.477 19.901 1.00 96.38 180 SER A C 1
ATOM 1313 O O . SER A 1 180 ? -2.105 0.338 18.745 1.00 96.38 180 SER A O 1
ATOM 1315 N N . GLY A 1 181 ? -1.931 -0.435 20.849 1.00 96.38 181 GLY A N 1
ATOM 1316 C CA . GLY A 1 181 ? -2.666 -1.670 20.578 1.00 96.38 181 GLY A CA 1
ATOM 1317 C C . GLY A 1 181 ? -1.894 -2.618 19.660 1.00 96.38 181 GLY A C 1
ATOM 1318 O O . GLY A 1 181 ? -0.656 -2.611 19.629 1.00 96.38 181 GLY A O 1
ATOM 1319 N N . VAL A 1 182 ? -2.619 -3.442 18.902 1.00 97.69 182 VAL A N 1
ATOM 1320 C CA . VAL A 1 182 ? -2.015 -4.438 18.003 1.00 97.69 182 VAL A CA 1
ATOM 1321 C C . VAL A 1 182 ? -1.928 -3.904 16.577 1.00 97.69 182 VAL A C 1
ATOM 1323 O O . VAL A 1 182 ? -2.936 -3.594 15.949 1.00 97.69 182 VAL A O 1
ATOM 1326 N N . ILE A 1 183 ? -0.716 -3.868 16.024 1.00 98.12 183 ILE A N 1
ATOM 1327 C CA . ILE A 1 183 ? -0.467 -3.450 14.643 1.00 98.12 183 ILE A CA 1
ATOM 1328 C C . ILE A 1 183 ? -0.050 -4.660 13.811 1.00 98.12 183 ILE A C 1
ATOM 1330 O O . ILE A 1 183 ? 0.959 -5.303 14.095 1.00 98.12 183 ILE A O 1
ATOM 1334 N N . THR A 1 184 ? -0.806 -4.959 12.758 1.00 98.50 184 THR A N 1
ATOM 1335 C CA . THR A 1 184 ? -0.559 -6.089 11.859 1.00 98.50 184 THR A CA 1
ATOM 1336 C C . THR A 1 184 ? -0.427 -5.621 10.414 1.00 98.50 184 THR A C 1
ATOM 1338 O O . THR A 1 184 ? -1.294 -4.931 9.884 1.00 98.50 184 THR A O 1
ATOM 1341 N N . GLN A 1 185 ? 0.639 -6.030 9.731 1.00 98.69 185 GLN A N 1
ATOM 1342 C CA . GLN A 1 185 ? 0.783 -5.852 8.286 1.00 98.69 185 GLN A CA 1
ATOM 1343 C C . GLN A 1 185 ? 1.152 -7.184 7.636 1.00 98.69 185 GLN A C 1
ATOM 1345 O O . GLN A 1 185 ? 2.090 -7.856 8.062 1.00 98.69 185 GLN A O 1
ATOM 1350 N N . THR A 1 186 ? 0.417 -7.579 6.603 1.00 98.62 186 THR A N 1
ATOM 1351 C CA . THR A 1 186 ? 0.644 -8.848 5.905 1.00 98.62 186 THR A CA 1
ATOM 1352 C C . THR A 1 186 ? 0.722 -8.641 4.401 1.00 98.62 186 THR A C 1
ATOM 1354 O O . THR A 1 186 ? -0.138 -7.995 3.802 1.00 98.62 186 THR A O 1
ATOM 1357 N N . LEU A 1 187 ? 1.734 -9.256 3.792 1.00 98.62 187 LEU A N 1
ATOM 1358 C CA . LEU A 1 187 ? 1.794 -9.554 2.367 1.00 98.62 187 LEU A CA 1
ATOM 1359 C C . LEU A 1 187 ? 1.811 -11.079 2.187 1.00 98.62 187 LEU A C 1
ATOM 1361 O O . LEU A 1 187 ? 2.735 -11.731 2.675 1.00 98.62 187 LEU A O 1
ATOM 1365 N N . ASP A 1 188 ? 0.842 -11.635 1.457 1.00 98.50 188 ASP A N 1
ATOM 1366 C CA . ASP A 1 188 ? 0.847 -13.039 1.013 1.00 98.50 188 ASP A CA 1
ATOM 1367 C C . ASP A 1 188 ? 0.690 -13.115 -0.513 1.00 98.50 188 ASP A C 1
ATOM 1369 O O . ASP A 1 188 ? -0.375 -12.840 -1.072 1.00 98.50 188 ASP A O 1
ATOM 1373 N N . LEU A 1 189 ? 1.776 -13.476 -1.197 1.00 98.50 189 LEU A N 1
ATOM 1374 C CA . LEU A 1 189 ? 1.807 -13.662 -2.641 1.00 98.50 189 LEU A CA 1
ATOM 1375 C C . LEU A 1 189 ? 1.978 -15.134 -2.992 1.00 98.50 189 LEU A C 1
ATOM 1377 O O . LEU A 1 189 ? 2.952 -15.793 -2.619 1.00 98.50 189 LEU A O 1
ATOM 1381 N N . SER A 1 190 ? 1.072 -15.623 -3.834 1.00 98.00 190 SER A N 1
ATOM 1382 C CA . SER A 1 190 ? 1.189 -16.950 -4.447 1.00 98.00 190 SER A CA 1
ATOM 1383 C C . SER A 1 190 ? 2.234 -17.013 -5.570 1.00 98.00 190 SER A C 1
ATOM 1385 O O . SER A 1 190 ? 2.554 -18.097 -6.055 1.00 98.00 190 SER A O 1
ATOM 1387 N N . GLY A 1 191 ? 2.783 -15.875 -5.988 1.00 96.31 191 GLY A N 1
ATOM 1388 C CA . GLY A 1 191 ? 3.843 -15.741 -6.982 1.00 96.31 191 GLY A CA 1
ATOM 1389 C C . GLY A 1 191 ? 5.024 -14.942 -6.433 1.00 96.31 191 GLY A C 1
ATOM 1390 O O . GLY A 1 191 ? 5.561 -15.273 -5.373 1.00 96.31 191 GLY A O 1
ATOM 1391 N N . ARG A 1 192 ? 5.474 -13.928 -7.180 1.00 95.75 192 ARG A N 1
ATOM 1392 C CA . ARG A 1 192 ? 6.734 -13.222 -6.909 1.00 95.75 192 ARG A CA 1
ATOM 1393 C C . ARG A 1 192 ? 6.538 -11.792 -6.417 1.00 95.75 192 ARG A C 1
ATOM 1395 O O . ARG A 1 192 ? 5.580 -11.116 -6.792 1.00 95.75 192 ARG A O 1
ATOM 1402 N N . LEU A 1 193 ? 7.512 -11.325 -5.652 1.00 96.75 193 LEU A N 1
ATOM 1403 C CA . LEU A 1 193 ? 7.778 -9.915 -5.419 1.00 96.75 193 LEU A CA 1
ATOM 1404 C C . LEU A 1 193 ? 8.991 -9.520 -6.265 1.00 96.75 193 LEU A C 1
ATOM 1406 O O . LEU A 1 193 ? 10.046 -10.137 -6.147 1.00 96.75 193 LEU A O 1
ATOM 1410 N N . SER A 1 194 ? 8.831 -8.517 -7.119 1.00 94.69 194 SER A N 1
ATOM 1411 C CA . SER A 1 194 ? 9.900 -7.955 -7.944 1.00 94.69 194 SER A CA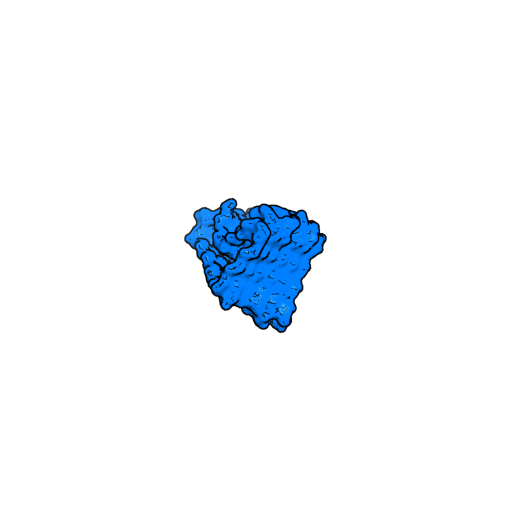 1
ATOM 1412 C C . SER A 1 194 ? 10.133 -6.504 -7.553 1.00 94.69 194 SER A C 1
ATOM 1414 O O . SER A 1 194 ? 9.183 -5.744 -7.350 1.00 94.69 194 SER A O 1
ATOM 1416 N N . VAL A 1 195 ? 11.396 -6.121 -7.434 1.00 91.31 195 VAL A N 1
ATOM 1417 C CA . VAL A 1 195 ? 11.793 -4.759 -7.112 1.00 91.31 195 VAL A CA 1
ATOM 1418 C C . VAL A 1 195 ? 12.852 -4.301 -8.088 1.00 91.31 195 VAL A C 1
ATOM 1420 O O . VAL A 1 195 ? 13.901 -4.923 -8.196 1.00 91.31 195 VAL A O 1
ATOM 1423 N N . GLU A 1 196 ? 12.576 -3.191 -8.758 1.00 89.69 196 GLU A N 1
ATOM 1424 C CA . GLU A 1 196 ? 13.486 -2.558 -9.698 1.00 89.69 196 GLU A CA 1
ATOM 1425 C C . GLU A 1 196 ? 13.818 -1.147 -9.210 1.00 89.69 196 GLU A C 1
ATOM 1427 O O . GLU A 1 196 ? 12.965 -0.249 -9.189 1.00 89.69 196 GLU A O 1
ATOM 1432 N N . ASN A 1 197 ? 15.072 -0.944 -8.802 1.00 81.06 197 ASN A N 1
ATOM 1433 C CA . ASN A 1 197 ? 15.553 0.365 -8.380 1.00 81.06 197 ASN A CA 1
ATOM 1434 C C . ASN A 1 197 ? 16.480 0.986 -9.427 1.00 81.06 197 ASN A C 1
ATOM 1436 O O . ASN A 1 197 ? 17.659 0.642 -9.512 1.00 81.06 197 ASN A O 1
ATOM 1440 N N . GLY A 1 198 ? 15.974 1.966 -10.167 1.00 74.69 198 GLY A N 1
ATOM 1441 C CA . GLY A 1 198 ? 16.811 2.833 -10.989 1.00 74.69 198 GLY A CA 1
ATOM 1442 C C . GLY A 1 198 ? 17.494 3.950 -10.194 1.00 74.69 198 GLY A C 1
ATOM 1443 O O . GLY A 1 198 ? 18.465 4.518 -10.682 1.00 74.69 198 GLY A O 1
ATOM 1444 N N . SER A 1 199 ? 16.990 4.300 -9.002 1.00 69.25 199 SER A N 1
ATOM 1445 C CA . SER A 1 199 ? 17.482 5.420 -8.181 1.00 69.25 199 SER A CA 1
ATOM 1446 C C . SER A 1 199 ? 18.780 5.077 -7.454 1.00 69.25 199 SER A C 1
ATOM 1448 O O . SER A 1 199 ? 18.822 4.123 -6.680 1.00 69.25 199 SER A O 1
ATOM 1450 N N . SER A 1 200 ? 19.797 5.928 -7.617 1.00 62.22 200 SER A N 1
ATOM 1451 C CA . SER A 1 200 ? 21.047 5.895 -6.841 1.00 62.22 200 SER A CA 1
ATOM 1452 C C . SER A 1 200 ? 20.883 6.401 -5.400 1.00 62.22 200 SER A C 1
ATOM 1454 O O . SER A 1 200 ? 21.746 6.180 -4.551 1.00 62.22 200 SER A O 1
ATOM 1456 N N . ASN A 1 201 ? 19.765 7.062 -5.083 1.00 62.12 201 ASN A N 1
ATOM 1457 C CA . ASN A 1 201 ? 19.427 7.425 -3.708 1.00 62.12 201 ASN A CA 1
ATOM 1458 C C . ASN A 1 201 ? 18.896 6.204 -2.952 1.00 62.12 201 ASN A C 1
ATOM 1460 O O . ASN A 1 201 ? 18.198 5.382 -3.547 1.00 62.12 201 ASN A O 1
ATOM 1464 N N . ARG A 1 202 ? 19.160 6.131 -1.634 1.00 60.91 202 ARG A N 1
ATOM 1465 C CA . ARG A 1 202 ? 18.554 5.136 -0.728 1.00 60.91 202 ARG A CA 1
ATOM 1466 C C . ARG A 1 202 ? 17.054 5.050 -1.004 1.00 60.91 202 ARG A C 1
ATOM 1468 O O . ARG A 1 202 ? 16.312 5.997 -0.745 1.00 60.91 202 ARG A O 1
ATOM 1475 N N . SER A 1 203 ? 16.628 3.932 -1.574 1.00 60.16 203 SER A N 1
ATOM 1476 C CA . SER A 1 203 ? 15.251 3.778 -2.014 1.00 60.16 203 SER A CA 1
ATOM 1477 C C . SER A 1 203 ? 14.359 3.350 -0.865 1.00 60.16 203 SER A C 1
ATOM 1479 O O . SER A 1 203 ? 14.515 2.270 -0.306 1.00 60.16 203 SER A O 1
ATOM 1481 N N . ASP A 1 204 ? 13.383 4.199 -0.547 1.00 79.19 204 ASP A N 1
ATOM 1482 C CA . ASP A 1 204 ? 12.277 3.905 0.366 1.00 79.19 204 ASP A CA 1
ATOM 1483 C C . ASP A 1 204 ? 11.234 2.981 -0.293 1.00 79.19 204 ASP A C 1
ATOM 1485 O O . ASP A 1 204 ? 10.047 3.313 -0.354 1.00 79.19 204 ASP A O 1
ATOM 1489 N N . MET A 1 205 ? 11.679 1.837 -0.823 1.00 90.81 205 MET A N 1
ATOM 1490 C CA . MET A 1 205 ? 10.789 0.762 -1.264 1.00 90.81 205 MET A CA 1
ATOM 1491 C C . MET A 1 205 ? 10.527 -0.182 -0.095 1.00 90.81 205 MET A C 1
ATOM 1493 O O . MET A 1 205 ? 11.449 -0.815 0.429 1.00 90.81 205 MET A O 1
ATOM 1497 N N . ARG A 1 206 ? 9.270 -0.239 0.350 1.00 93.25 206 ARG A N 1
ATOM 1498 C CA . ARG A 1 206 ? 8.886 -0.882 1.614 1.00 93.25 206 ARG A CA 1
ATOM 1499 C C . ARG A 1 206 ? 7.734 -1.860 1.411 1.00 93.25 206 ARG A C 1
ATOM 1501 O O . ARG A 1 206 ? 6.778 -1.549 0.721 1.00 93.25 206 ARG A O 1
ATOM 1508 N N . ILE A 1 207 ? 7.766 -3.038 2.017 1.00 96.25 207 ILE A N 1
ATOM 1509 C CA . ILE A 1 207 ? 6.636 -3.972 1.912 1.00 96.25 207 ILE A CA 1
ATOM 1510 C C . ILE A 1 207 ? 5.652 -3.736 3.041 1.00 96.25 207 ILE A C 1
ATOM 1512 O O . ILE A 1 207 ? 4.553 -3.259 2.793 1.00 96.25 207 ILE A O 1
ATOM 1516 N N . ASN A 1 208 ? 6.070 -3.992 4.270 1.00 97.00 208 ASN A N 1
ATOM 1517 C CA . ASN A 1 208 ? 5.330 -3.650 5.468 1.00 97.00 208 ASN A CA 1
ATOM 1518 C C . ASN A 1 208 ? 6.141 -2.599 6.211 1.00 97.00 208 ASN A C 1
ATOM 1520 O O . ASN A 1 208 ? 7.258 -2.863 6.659 1.00 97.00 208 ASN A O 1
ATOM 1524 N N . SER A 1 209 ? 5.614 -1.384 6.301 1.00 96.69 209 SER A N 1
ATOM 1525 C CA . SER A 1 209 ? 6.266 -0.325 7.055 1.00 96.69 209 SER A CA 1
ATOM 1526 C C . SER A 1 209 ? 5.278 0.422 7.921 1.00 96.69 209 SER A C 1
ATOM 1528 O O . SER A 1 209 ? 4.218 0.844 7.461 1.00 96.69 209 SER A O 1
ATOM 1530 N N . ILE A 1 210 ? 5.727 0.707 9.134 1.00 96.00 210 ILE A N 1
ATOM 1531 C CA . ILE A 1 210 ? 5.159 1.736 9.993 1.00 96.00 210 ILE A CA 1
ATOM 1532 C C . ILE A 1 210 ? 6.223 2.802 10.262 1.00 96.00 210 ILE A C 1
ATOM 1534 O O . ILE A 1 210 ? 7.426 2.524 10.211 1.00 96.00 210 ILE A O 1
ATOM 1538 N N . ASN A 1 211 ? 5.778 4.036 10.445 1.00 95.88 211 ASN A N 1
ATOM 1539 C CA . ASN A 1 211 ? 6.624 5.189 10.734 1.00 95.88 211 ASN A CA 1
ATOM 1540 C C . ASN A 1 211 ? 5.960 6.020 11.836 1.00 95.88 211 ASN A C 1
ATOM 1542 O O . ASN A 1 211 ? 4.809 6.431 11.643 1.00 95.88 211 ASN A O 1
ATOM 1546 N N . GLY A 1 212 ? 6.644 6.182 12.971 1.00 94.88 212 GLY A N 1
ATOM 1547 C CA . GLY A 1 212 ? 6.163 6.870 14.173 1.00 94.88 212 GLY A CA 1
ATOM 1548 C C . GLY A 1 212 ? 6.554 6.159 15.472 1.00 94.88 212 GLY A C 1
ATOM 1549 O O . GLY A 1 212 ? 7.087 5.052 15.455 1.00 94.88 212 GLY A O 1
ATOM 1550 N N . ASP A 1 213 ? 6.242 6.769 16.616 1.00 95.19 213 ASP A N 1
ATOM 1551 C CA . ASP A 1 213 ? 6.580 6.223 17.935 1.00 95.19 213 ASP A CA 1
ATOM 1552 C C . ASP A 1 213 ? 5.789 4.942 18.251 1.00 95.19 213 ASP A C 1
ATOM 1554 O O . ASP A 1 213 ? 4.561 4.950 18.353 1.00 95.19 213 ASP A O 1
ATOM 1558 N N . THR A 1 214 ? 6.496 3.832 18.460 1.00 94.81 214 THR A N 1
ATOM 1559 C CA . THR A 1 214 ? 5.904 2.526 18.786 1.00 94.81 214 THR A CA 1
ATOM 1560 C C . THR A 1 214 ? 6.047 2.119 20.247 1.00 94.81 214 THR A C 1
ATOM 1562 O O . THR A 1 214 ? 5.730 0.982 20.587 1.00 94.81 214 THR A O 1
ATOM 1565 N N . THR A 1 215 ? 6.520 3.001 21.130 1.00 92.75 215 THR A N 1
ATOM 1566 C CA . THR A 1 215 ? 6.748 2.686 22.556 1.00 92.75 215 THR A CA 1
ATOM 1567 C C . THR A 1 215 ? 5.496 2.204 23.292 1.00 92.75 215 THR A C 1
ATOM 1569 O O . THR A 1 215 ? 5.616 1.544 24.319 1.00 92.75 215 THR A O 1
ATOM 1572 N N . ASN A 1 216 ? 4.307 2.513 22.766 1.00 90.69 216 ASN A N 1
ATOM 1573 C CA . ASN A 1 216 ? 3.015 2.148 23.344 1.00 90.69 216 ASN A CA 1
ATOM 1574 C C . ASN A 1 216 ? 2.241 1.110 22.515 1.00 90.69 216 ASN A C 1
ATOM 1576 O O . ASN A 1 216 ? 1.064 0.883 22.789 1.00 90.69 216 ASN A O 1
ATOM 1580 N N . ALA A 1 217 ? 2.859 0.526 21.484 1.00 92.38 217 ALA A N 1
ATOM 1581 C CA . ALA A 1 217 ? 2.264 -0.583 20.748 1.00 92.38 217 ALA A CA 1
ATOM 1582 C C . ALA A 1 217 ? 2.367 -1.865 21.583 1.00 92.38 217 ALA A C 1
ATOM 1584 O O . ALA A 1 217 ? 3.448 -2.200 22.067 1.00 92.38 217 ALA A O 1
ATOM 1585 N N . ASP A 1 218 ? 1.258 -2.592 21.715 1.00 94.75 218 ASP A N 1
ATOM 1586 C CA . ASP A 1 218 ? 1.226 -3.863 22.441 1.00 94.75 218 ASP A CA 1
ATOM 1587 C C . ASP A 1 218 ? 1.990 -4.933 21.662 1.00 94.75 218 ASP A C 1
ATOM 1589 O O . ASP A 1 218 ? 2.769 -5.693 22.229 1.00 94.75 218 ASP A O 1
ATOM 1593 N N . ASN A 1 219 ? 1.767 -4.984 20.344 1.00 94.31 219 ASN A N 1
ATOM 1594 C CA . ASN A 1 219 ? 2.455 -5.881 19.424 1.00 94.31 219 ASN A CA 1
ATOM 1595 C C . ASN A 1 219 ? 2.537 -5.269 18.026 1.00 94.31 219 ASN A C 1
ATOM 1597 O O . ASN A 1 219 ? 1.596 -4.631 17.555 1.00 94.31 219 ASN A O 1
ATOM 1601 N N . ILE A 1 220 ? 3.640 -5.548 17.331 1.00 95.69 220 ILE A N 1
ATOM 1602 C CA . ILE A 1 220 ? 3.801 -5.251 15.907 1.00 95.69 220 ILE A CA 1
ATOM 1603 C C . ILE A 1 220 ? 4.116 -6.554 15.185 1.00 95.69 220 ILE A C 1
ATOM 1605 O O . ILE A 1 220 ? 5.162 -7.166 15.399 1.00 95.69 220 ILE A O 1
ATOM 1609 N N . ILE A 1 221 ? 3.195 -6.980 14.326 1.00 97.50 221 ILE A N 1
ATOM 1610 C CA . ILE A 1 221 ? 3.265 -8.236 13.587 1.00 97.50 221 ILE A CA 1
ATOM 1611 C C . ILE A 1 221 ? 3.355 -7.898 12.103 1.00 97.50 221 ILE A C 1
ATOM 1613 O O . ILE A 1 221 ? 2.396 -7.430 11.496 1.00 97.50 221 ILE A O 1
ATOM 1617 N N . GLN A 1 222 ? 4.510 -8.148 11.494 1.00 97.62 222 GLN A N 1
ATOM 1618 C CA . GLN A 1 222 ? 4.709 -7.929 10.064 1.00 97.62 222 GLN A CA 1
ATOM 1619 C C . GLN A 1 222 ? 5.094 -9.240 9.383 1.00 97.62 222 GLN A C 1
ATOM 1621 O O . GLN A 1 222 ? 6.144 -9.821 9.667 1.00 97.62 222 GLN A O 1
ATOM 1626 N N . THR A 1 223 ? 4.245 -9.708 8.470 1.00 97.94 223 THR A N 1
ATOM 1627 C CA . THR A 1 223 ? 4.432 -10.981 7.765 1.00 97.94 223 THR A CA 1
ATOM 1628 C C . THR A 1 223 ? 4.599 -10.741 6.272 1.00 97.94 223 THR A C 1
ATOM 1630 O O . THR A 1 223 ? 3.793 -10.054 5.645 1.00 97.94 223 THR A O 1
ATOM 1633 N N . VAL A 1 224 ? 5.637 -11.342 5.689 1.00 97.50 224 VAL A N 1
ATOM 1634 C CA . VAL A 1 224 ? 5.844 -11.392 4.239 1.00 97.50 224 VAL A CA 1
ATOM 1635 C C . VAL A 1 224 ? 5.985 -12.847 3.827 1.00 97.50 224 VAL A C 1
ATOM 1637 O O . VAL A 1 224 ? 6.928 -13.529 4.225 1.00 97.50 224 VAL A O 1
ATOM 1640 N N . LYS A 1 225 ? 5.048 -13.315 3.009 1.00 97.62 225 LYS A N 1
ATOM 1641 C CA . LYS A 1 225 ? 5.055 -14.643 2.409 1.00 97.62 225 LYS A CA 1
ATOM 1642 C C . LYS A 1 225 ? 5.037 -14.489 0.896 1.00 97.62 225 LYS A C 1
ATOM 1644 O O . LYS A 1 225 ? 4.104 -13.936 0.327 1.00 97.62 225 LYS A O 1
ATOM 1649 N N . ILE A 1 226 ? 6.103 -14.951 0.254 1.00 95.88 226 ILE A N 1
ATOM 1650 C CA . ILE A 1 226 ? 6.323 -14.842 -1.191 1.00 95.88 226 ILE A CA 1
ATOM 1651 C C . ILE A 1 226 ? 6.957 -16.138 -1.694 1.00 95.88 226 ILE A C 1
ATOM 1653 O O . ILE A 1 226 ? 7.688 -16.793 -0.949 1.00 95.88 226 ILE A O 1
ATOM 1657 N N . ARG A 1 227 ? 6.706 -16.516 -2.953 1.00 94.75 227 ARG A N 1
ATOM 1658 C CA . ARG A 1 227 ? 7.388 -17.674 -3.562 1.00 94.75 227 ARG A CA 1
ATOM 1659 C C . ARG A 1 227 ? 8.742 -17.326 -4.164 1.00 94.75 227 ARG A C 1
ATOM 1661 O O . ARG A 1 227 ? 9.587 -18.203 -4.297 1.00 94.75 227 ARG A O 1
ATOM 1668 N N . GLY A 1 228 ? 8.934 -16.070 -4.547 1.00 94.25 228 GLY A N 1
ATOM 1669 C CA . GLY A 1 228 ? 10.183 -15.589 -5.120 1.00 94.25 228 GLY A CA 1
ATOM 1670 C C . GLY A 1 228 ? 10.369 -14.105 -4.861 1.00 94.25 228 GLY A C 1
ATOM 1671 O O . GLY A 1 228 ? 9.393 -13.352 -4.844 1.00 94.25 228 GLY A O 1
ATOM 1672 N N . LEU A 1 229 ? 11.625 -13.717 -4.665 1.00 93.75 229 LEU A N 1
ATOM 1673 C CA . LEU A 1 229 ? 12.070 -12.334 -4.600 1.00 93.75 229 LEU A CA 1
ATOM 1674 C C . LEU A 1 229 ? 13.042 -12.098 -5.754 1.00 93.75 229 LEU A C 1
ATOM 1676 O O . LEU A 1 229 ? 14.039 -12.806 -5.875 1.00 93.75 229 LEU A O 1
ATOM 1680 N N . GLU A 1 230 ? 12.735 -11.113 -6.581 1.00 92.44 230 GLU A N 1
ATOM 1681 C CA . GLU A 1 230 ? 13.569 -10.650 -7.686 1.00 92.44 230 GLU A CA 1
ATOM 1682 C C . GLU A 1 230 ? 13.944 -9.198 -7.399 1.00 92.44 230 GLU A C 1
ATOM 1684 O O . GLU A 1 230 ? 13.075 -8.385 -7.078 1.00 92.44 230 GLU A O 1
ATOM 1689 N N . VAL A 1 231 ? 15.238 -8.891 -7.428 1.00 88.69 231 VAL A N 1
ATOM 1690 C CA . VAL A 1 231 ? 15.744 -7.558 -7.103 1.00 88.69 231 VAL A CA 1
ATOM 1691 C C . VAL A 1 231 ? 16.722 -7.141 -8.188 1.00 88.69 231 VAL A C 1
ATOM 1693 O O . VAL A 1 231 ? 17.838 -7.654 -8.248 1.00 88.69 231 VAL A O 1
ATOM 1696 N N . ASP A 1 232 ? 16.293 -6.185 -9.001 1.00 83.38 232 ASP A N 1
ATOM 1697 C CA . ASP A 1 232 ? 17.034 -5.651 -10.133 1.00 83.38 232 ASP A CA 1
ATOM 1698 C C . ASP A 1 232 ? 17.374 -4.173 -9.898 1.00 83.38 232 ASP A C 1
ATOM 1700 O O . ASP A 1 232 ? 16.626 -3.409 -9.280 1.00 83.38 232 ASP A O 1
ATOM 1704 N N . GLY A 1 233 ? 18.540 -3.742 -10.368 1.00 70.44 233 GLY A N 1
ATOM 1705 C CA . GLY A 1 233 ? 18.964 -2.351 -10.246 1.00 70.44 233 GLY A CA 1
ATOM 1706 C C . GLY A 1 233 ? 20.439 -2.165 -10.564 1.00 70.44 233 GLY A C 1
ATOM 1707 O O . GLY A 1 233 ? 21.254 -3.056 -10.335 1.00 70.44 233 GLY A O 1
ATOM 1708 N N . ASN A 1 234 ? 20.778 -0.987 -11.086 1.00 61.91 234 ASN A N 1
ATOM 1709 C CA . ASN A 1 234 ? 22.142 -0.683 -11.519 1.00 61.91 234 ASN A CA 1
ATOM 1710 C C . ASN A 1 234 ? 23.093 -0.421 -10.336 1.00 61.91 234 ASN A C 1
ATOM 1712 O O . ASN A 1 234 ? 24.296 -0.616 -10.482 1.00 61.91 234 ASN A O 1
ATOM 1716 N N . GLU A 1 235 ? 22.568 -0.040 -9.161 1.00 59.06 235 GLU A N 1
ATOM 1717 C CA . GLU A 1 235 ? 23.327 0.166 -7.920 1.00 59.06 235 GLU A CA 1
ATOM 1718 C C . GLU A 1 235 ? 22.457 -0.198 -6.698 1.00 59.06 235 GLU A C 1
ATOM 1720 O O . GLU A 1 235 ? 21.367 0.345 -6.524 1.00 59.06 235 GLU A O 1
ATOM 1725 N N . PHE A 1 236 ? 22.919 -1.156 -5.881 1.00 62.16 236 PHE A N 1
ATOM 1726 C CA . PHE A 1 236 ? 22.350 -1.621 -4.596 1.00 62.16 236 PHE A CA 1
ATOM 1727 C C . PHE A 1 236 ? 20.843 -1.361 -4.378 1.00 62.16 236 PHE A C 1
ATOM 1729 O O . PHE A 1 236 ? 20.470 -0.580 -3.490 1.00 62.16 236 PHE A O 1
ATOM 1736 N N . PRO A 1 237 ? 19.953 -2.020 -5.147 1.00 68.25 237 PRO A N 1
ATOM 1737 C CA . PRO A 1 237 ? 18.519 -1.940 -4.900 1.00 68.25 237 PRO A CA 1
ATOM 1738 C C . PRO A 1 237 ? 18.227 -2.356 -3.453 1.00 68.25 237 PRO A C 1
ATOM 1740 O O . PRO A 1 237 ? 18.449 -3.496 -3.049 1.00 68.25 237 PRO A O 1
ATOM 1743 N N . THR A 1 238 ? 17.771 -1.396 -2.646 1.00 77.62 238 THR A N 1
ATOM 1744 C CA . THR A 1 238 ? 17.404 -1.639 -1.250 1.00 77.62 238 THR A CA 1
ATOM 1745 C C . THR A 1 238 ? 15.900 -1.830 -1.177 1.00 77.62 238 THR A C 1
ATOM 1747 O O . THR A 1 238 ? 15.134 -0.974 -1.619 1.00 77.62 238 THR A O 1
ATOM 1750 N N . ILE A 1 239 ? 15.490 -2.957 -0.606 1.00 85.44 239 ILE A N 1
ATOM 1751 C CA . ILE A 1 239 ? 14.105 -3.261 -0.272 1.00 85.44 239 ILE A CA 1
ATOM 1752 C C . ILE A 1 239 ? 14.010 -3.483 1.233 1.00 85.44 239 ILE A C 1
ATOM 1754 O O . ILE A 1 239 ? 14.838 -4.183 1.817 1.00 85.44 239 ILE A O 1
ATOM 1758 N N . ILE A 1 240 ? 12.991 -2.903 1.864 1.00 88.19 240 ILE A N 1
ATOM 1759 C CA . ILE A 1 240 ? 12.720 -3.115 3.285 1.00 88.19 240 ILE A CA 1
ATOM 1760 C C . ILE A 1 240 ? 11.430 -3.919 3.415 1.00 88.19 240 ILE A C 1
ATOM 1762 O O . ILE A 1 240 ? 10.347 -3.428 3.108 1.00 88.19 240 ILE A O 1
ATOM 1766 N N . LEU A 1 241 ? 11.540 -5.177 3.840 1.00 89.00 241 LEU A N 1
ATOM 1767 C CA . LEU A 1 241 ? 10.382 -6.071 3.918 1.00 89.00 241 LEU A CA 1
ATOM 1768 C C . LEU A 1 241 ? 9.491 -5.758 5.122 1.00 89.00 241 LEU A C 1
ATOM 1770 O O . LEU A 1 241 ? 8.280 -5.657 4.979 1.00 89.00 241 LEU A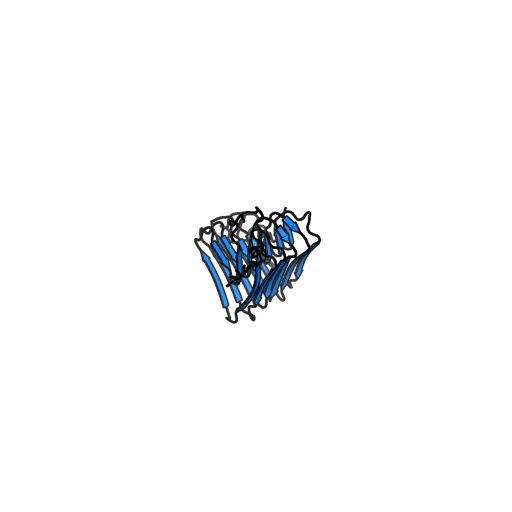 O 1
ATOM 1774 N N . ASN A 1 242 ? 10.107 -5.559 6.280 1.00 92.44 242 ASN A N 1
ATOM 1775 C CA . ASN A 1 242 ? 9.444 -5.261 7.538 1.00 92.44 242 ASN A CA 1
ATOM 1776 C C . ASN A 1 242 ? 10.205 -4.108 8.188 1.00 92.44 242 ASN A C 1
ATOM 1778 O O . ASN A 1 242 ? 11.412 -4.212 8.421 1.00 92.44 242 ASN A O 1
ATOM 1782 N N . HIS A 1 243 ? 9.521 -2.993 8.405 1.00 92.19 243 HIS A N 1
ATOM 1783 C CA . HIS A 1 243 ? 10.107 -1.772 8.931 1.00 92.19 243 HIS A CA 1
ATOM 1784 C C . HIS A 1 243 ? 9.269 -1.213 10.070 1.00 92.19 243 HIS A C 1
ATOM 1786 O O . HIS A 1 243 ? 8.060 -1.003 9.923 1.00 92.19 243 HIS A O 1
ATOM 1792 N N . VAL A 1 244 ? 9.963 -0.886 11.155 1.00 90.19 244 VAL A N 1
ATOM 1793 C CA . VAL A 1 244 ? 9.465 -0.064 12.250 1.00 90.19 244 VAL A CA 1
ATOM 1794 C C . VAL A 1 244 ? 10.396 1.137 12.355 1.00 90.19 244 VAL A C 1
ATOM 1796 O O . VAL A 1 244 ? 11.520 1.010 12.838 1.00 90.19 244 VAL A O 1
ATOM 1799 N N . GLY A 1 245 ? 9.958 2.268 11.806 1.00 81.19 245 GLY A N 1
ATOM 1800 C CA . GLY A 1 245 ? 10.704 3.523 11.855 1.00 81.19 245 GLY A CA 1
ATOM 1801 C C . GLY A 1 245 ? 10.286 4.362 13.047 1.00 81.19 245 GLY A C 1
ATOM 1802 O O . GLY A 1 245 ? 9.089 4.459 13.308 1.00 81.19 245 GLY A O 1
ATOM 1803 N N . GLN A 1 246 ? 11.271 4.972 13.706 1.00 66.12 246 GLN A N 1
ATOM 1804 C CA . GLN A 1 246 ? 11.090 6.000 14.732 1.00 66.12 246 GLN A CA 1
ATOM 1805 C C . GLN A 1 246 ? 11.318 7.386 14.135 1.00 66.12 246 GLN A C 1
ATOM 1807 O O . GLN A 1 246 ? 12.237 7.508 13.288 1.00 66.12 246 GLN A O 1
#

Sequence (246 aa):
MRKIVALLFILIPASQSVLAADWQVMQTVSIASPKFDMKQENTTSSRQAVNGSVLSRQVVDVIGQGDSLSSVTQKATFAATSVTLTQSGSTNSTVQTVNLASAPSIIQLEQTVEDFSSAKLTQNVTGSGNVQALNYAEAGGIISDATQAVTGVSVSLMKSATTPAGNIQAVNYMKADRYSGVITQTLDLSGRLSVENGSSNRSDMRINSINGDTTNADNIIQTVKIRGLEVDGNEFPTIILNHVGQ